Protein AF-A0A8X6H908-F1 (afdb_monomer_lite)

Sequence (196 aa):
MSETHSEQRKLGKVVESFANKKARREVSKKYGKFTEDCIPDGVFPIGDDVFVFASIYYDSVSVHIRRFKKYGKTYYPTPEGITLDPQWIEYIMRKKKVPESLEELPSGLFPPERHIQITSENFTNFTFKRIKYGPNKEPTFKEISISREQWAEMIEKYGAIENAVIDNVFLCMDFLTAYKTFCEGPIENALPFSLD

Foldseek 3Di:
DPPVVVVVVVVVVVVVVVVVVVVVPVPCPPQNKDFQVQDDQQWADLDDFWIWGWDADPLFIKIKTFGWDDDPGMTHTDQAIDIHHLQVLCQQQVVLAQDDDPVSGRDDCPPPDPFWDWDDDGSQKIKIWGWDQDPVRDTDIHMHIDGNSSSNSSSVCSVSNNVNRVVSNVVSDPVVVVVCVVVVPPCVVVDPPDPD

Secondary structure (DSSP, 8-state):
--SHHHHHHHHHHHHHHHHHHHHTTGGGGTTT-EETTBPPTTEEESSSSEEEEEEEETTEEEEEEEEEEEETTEEEEEEEEEEE-THHHHHHHTT-S---STTTS--SS-SS-TTEEEE-SSSSEEEEEEEEE-TT-PEEEEEEEEEHHHHHHHHHTHHHHHHHHHHHHHHH--HHHHHHHHHSS-GGGSS-----

Structure (mmCIF, N/CA/C/O backbone):
data_AF-A0A8X6H908-F1
#
_entry.id   AF-A0A8X6H908-F1
#
loop_
_atom_site.group_PDB
_atom_site.id
_atom_site.type_symbol
_atom_site.label_atom_id
_atom_site.label_alt_id
_atom_site.label_comp_id
_atom_site.label_asym_id
_atom_site.label_entity_id
_atom_site.label_seq_id
_atom_site.pdbx_PDB_ins_code
_atom_site.Cartn_x
_atom_site.Cartn_y
_atom_site.Cartn_z
_atom_site.occupancy
_atom_site.B_iso_or_equiv
_atom_site.auth_seq_id
_atom_site.auth_comp_id
_atom_site.auth_asym_id
_atom_site.auth_atom_id
_atom_site.pdbx_PDB_model_num
ATOM 1 N N . MET A 1 1 ? 8.279 -18.928 -51.704 1.00 47.00 1 MET A N 1
ATOM 2 C CA . MET A 1 1 ? 8.429 -17.572 -51.122 1.00 47.00 1 MET A CA 1
ATOM 3 C C . MET A 1 1 ? 7.144 -17.126 -50.402 1.00 47.00 1 MET A C 1
ATOM 5 O O . MET A 1 1 ? 6.570 -16.117 -50.780 1.00 47.00 1 MET A O 1
ATOM 9 N N . SER A 1 2 ? 6.647 -17.868 -49.399 1.00 50.03 2 SER A N 1
ATOM 10 C CA . SER A 1 2 ? 5.338 -17.568 -48.763 1.00 50.03 2 SER A CA 1
ATOM 11 C C . SER A 1 2 ? 5.364 -17.478 -47.225 1.00 50.03 2 SER A C 1
ATOM 13 O O . SER A 1 2 ? 4.378 -17.079 -46.615 1.00 50.03 2 SER A O 1
ATOM 15 N N . GLU A 1 3 ? 6.491 -17.780 -46.577 1.00 41.34 3 GLU A N 1
ATOM 16 C CA . GLU A 1 3 ? 6.565 -17.825 -45.105 1.00 41.34 3 GLU A CA 1
ATOM 17 C C . GLU A 1 3 ? 6.805 -16.451 -44.455 1.00 41.34 3 GLU A C 1
ATOM 19 O O . GLU A 1 3 ? 6.301 -16.185 -43.366 1.00 41.34 3 GLU A O 1
ATOM 24 N N . THR A 1 4 ? 7.449 -15.516 -45.157 1.00 43.00 4 THR A N 1
ATOM 25 C CA . THR A 1 4 ? 7.800 -14.183 -44.630 1.00 43.00 4 THR A CA 1
ATOM 26 C C . THR A 1 4 ? 6.601 -13.250 -44.419 1.00 43.00 4 THR A C 1
ATOM 28 O O . THR A 1 4 ? 6.624 -12.402 -43.528 1.00 43.00 4 THR A O 1
ATOM 31 N N . HIS A 1 5 ? 5.509 -13.418 -45.171 1.00 38.78 5 HIS A N 1
ATOM 32 C CA . HIS A 1 5 ? 4.301 -12.594 -45.001 1.00 38.78 5 HIS A CA 1
ATOM 33 C C . HIS A 1 5 ? 3.416 -13.020 -43.815 1.00 38.78 5 HIS A C 1
ATOM 35 O O . HIS A 1 5 ? 2.608 -12.223 -43.330 1.00 38.78 5 HIS A O 1
ATOM 41 N N . SER A 1 6 ? 3.566 -14.255 -43.326 1.00 44.25 6 SER A N 1
ATOM 42 C CA . SER A 1 6 ? 2.804 -14.788 -42.187 1.00 44.25 6 SER A CA 1
ATOM 43 C C . SER A 1 6 ? 3.318 -14.239 -40.850 1.00 44.25 6 SER A C 1
ATOM 45 O O . SER A 1 6 ? 2.529 -13.837 -39.989 1.00 44.25 6 SER A O 1
ATOM 47 N N . GLU A 1 7 ? 4.640 -14.131 -40.696 1.00 44.31 7 GLU A N 1
ATOM 48 C CA . GLU A 1 7 ? 5.270 -13.635 -39.466 1.00 44.31 7 GLU A CA 1
ATOM 49 C C . GLU A 1 7 ? 5.059 -12.133 -39.254 1.00 44.31 7 GLU A C 1
ATOM 51 O O . GLU A 1 7 ? 4.722 -11.710 -38.146 1.00 44.31 7 GLU A O 1
ATOM 56 N N . GLN A 1 8 ? 5.122 -11.326 -40.318 1.00 44.47 8 GLN A N 1
ATOM 57 C CA . GLN A 1 8 ? 4.844 -9.886 -40.235 1.00 44.47 8 GLN A CA 1
ATOM 58 C C . GLN A 1 8 ? 3.403 -9.588 -39.786 1.00 44.47 8 GLN A C 1
ATOM 60 O O . GLN A 1 8 ? 3.172 -8.653 -39.019 1.00 44.47 8 GLN A O 1
ATOM 65 N N . ARG A 1 9 ? 2.426 -10.415 -40.189 1.00 44.38 9 ARG A N 1
ATOM 66 C CA . ARG A 1 9 ? 1.029 -10.297 -39.727 1.00 44.38 9 ARG A CA 1
ATOM 67 C C . ARG A 1 9 ? 0.846 -10.712 -38.265 1.00 44.38 9 ARG A C 1
ATOM 69 O O . ARG A 1 9 ? -0.009 -10.142 -37.588 1.00 44.38 9 ARG A O 1
ATOM 76 N N . LYS A 1 10 ? 1.633 -11.672 -37.761 1.00 45.25 10 LYS A N 1
ATOM 77 C CA . LYS A 1 10 ? 1.636 -12.037 -36.333 1.00 45.25 10 LYS A CA 1
ATOM 78 C C . LYS A 1 10 ? 2.248 -10.928 -35.477 1.00 45.25 10 LYS A C 1
ATOM 80 O O . LYS A 1 10 ? 1.635 -10.555 -34.482 1.00 45.25 10 LYS A O 1
ATOM 85 N N . LEU A 1 11 ? 3.375 -10.345 -35.892 1.00 41.00 11 LEU A N 1
ATOM 86 C CA . LEU A 1 11 ? 3.982 -9.200 -35.202 1.00 41.00 11 LEU A CA 1
ATOM 87 C C . LEU A 1 11 ? 3.069 -7.966 -35.205 1.00 41.00 11 LEU A C 1
ATOM 89 O O . LEU A 1 11 ? 2.890 -7.353 -34.157 1.00 41.00 11 LEU A O 1
ATOM 93 N N . GLY A 1 12 ? 2.416 -7.652 -36.329 1.00 37.47 12 GLY A N 1
ATOM 94 C CA . GLY A 1 12 ? 1.455 -6.544 -36.409 1.00 37.47 12 GLY A CA 1
ATOM 95 C C . GLY A 1 12 ? 0.290 -6.681 -35.421 1.00 37.47 12 GLY A C 1
ATOM 96 O O . GLY A 1 12 ? -0.035 -5.726 -34.722 1.00 37.47 12 GLY A O 1
ATOM 97 N N . LYS A 1 13 ? -0.265 -7.893 -35.266 1.00 39.38 13 LYS A N 1
ATOM 98 C CA . LYS A 1 13 ? -1.328 -8.174 -34.282 1.00 39.38 13 LYS A CA 1
ATOM 99 C C . LYS A 1 13 ? -0.855 -8.091 -32.831 1.00 39.38 13 LYS A C 1
ATOM 101 O O . LYS A 1 13 ? -1.628 -7.692 -31.962 1.00 39.38 13 LYS A O 1
ATOM 106 N N . VAL A 1 14 ? 0.395 -8.459 -32.553 1.00 45.06 14 VAL A N 1
ATOM 107 C CA . VAL A 1 14 ? 0.985 -8.333 -31.213 1.00 45.06 14 VAL A CA 1
ATOM 108 C C . VAL A 1 14 ? 1.175 -6.853 -30.868 1.00 45.06 14 VAL A C 1
ATOM 110 O O . VAL A 1 14 ? 0.745 -6.422 -29.801 1.00 45.06 14 VAL A O 1
ATOM 113 N N . VAL A 1 15 ? 1.709 -6.051 -31.794 1.00 40.56 15 VAL A N 1
ATOM 114 C CA . VAL A 1 15 ? 1.898 -4.601 -31.614 1.00 40.56 15 VAL A CA 1
ATOM 115 C C . VAL A 1 15 ? 0.557 -3.860 -31.500 1.00 40.56 15 VAL A C 1
ATOM 117 O O . VAL A 1 15 ? 0.420 -3.005 -30.628 1.00 40.56 15 VAL A O 1
ATOM 120 N N . GLU A 1 16 ? -0.468 -4.228 -32.277 1.00 37.16 16 GLU A N 1
ATOM 121 C CA . GLU A 1 16 ? -1.833 -3.692 -32.120 1.00 37.16 16 GLU A CA 1
ATOM 122 C C . GLU A 1 16 ? -2.488 -4.112 -30.798 1.00 37.16 16 GLU A C 1
ATOM 124 O O . GLU A 1 16 ? -3.198 -3.315 -30.189 1.00 37.16 16 GLU A O 1
ATOM 129 N N . SER A 1 17 ? -2.221 -5.323 -30.301 1.00 42.62 17 SER A N 1
ATOM 130 C CA . SER A 1 17 ? -2.643 -5.770 -28.964 1.00 42.62 17 SER A CA 1
ATOM 131 C C . SER A 1 17 ? -1.985 -4.935 -27.854 1.00 42.62 17 SER A C 1
ATOM 133 O O . SER A 1 17 ? -2.661 -4.508 -26.913 1.00 42.62 17 SER A O 1
ATOM 135 N N . PHE A 1 18 ? -0.691 -4.618 -27.983 1.00 39.72 18 PHE A N 1
ATOM 136 C CA . PHE A 1 18 ? 0.013 -3.721 -27.059 1.00 39.72 18 PHE A CA 1
ATOM 137 C C . PHE A 1 18 ? -0.483 -2.270 -27.160 1.00 39.72 18 PHE A C 1
ATOM 139 O O . PHE A 1 18 ? -0.652 -1.607 -26.134 1.00 39.72 18 PHE A O 1
ATOM 146 N N . ALA A 1 19 ? -0.797 -1.787 -28.364 1.00 36.94 19 ALA A N 1
ATOM 147 C CA . ALA A 1 19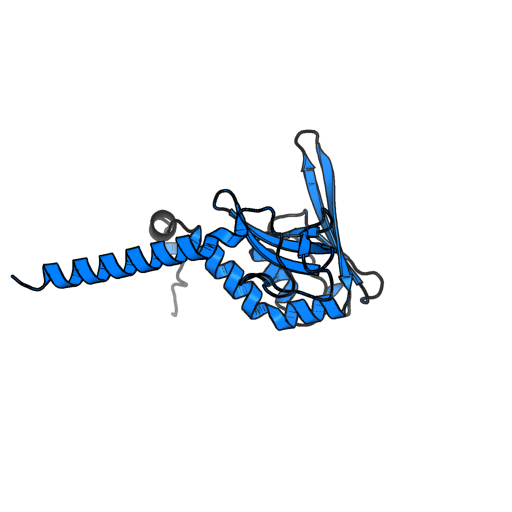 ? -1.374 -0.463 -28.585 1.00 36.94 19 ALA A CA 1
ATOM 148 C C . ALA A 1 19 ? -2.813 -0.352 -28.042 1.00 36.94 19 ALA A C 1
ATOM 150 O O . ALA A 1 19 ? -3.148 0.641 -27.396 1.00 36.94 19 ALA A O 1
ATOM 151 N N . ASN A 1 20 ? -3.641 -1.392 -28.188 1.00 34.31 20 ASN A N 1
ATOM 152 C CA . ASN A 1 20 ? -4.994 -1.432 -27.621 1.00 34.31 20 ASN A CA 1
ATOM 153 C C . ASN A 1 20 ? -4.999 -1.594 -26.091 1.00 34.31 20 ASN A C 1
ATOM 155 O O . ASN A 1 20 ? -5.863 -1.023 -25.421 1.00 34.31 20 ASN A O 1
ATOM 159 N N . LYS A 1 21 ? -3.998 -2.267 -25.500 1.00 40.66 21 LYS A N 1
ATOM 160 C CA . LYS A 1 21 ? -3.750 -2.204 -24.045 1.00 40.66 21 LYS A CA 1
ATOM 161 C C . LYS A 1 21 ? -3.355 -0.796 -23.585 1.00 40.66 21 LYS A C 1
ATOM 163 O O . LYS A 1 21 ? -3.697 -0.407 -22.472 1.00 40.66 21 LYS A O 1
ATOM 168 N N . LYS A 1 22 ? -2.686 -0.011 -24.436 1.00 38.88 22 LYS A N 1
ATOM 169 C CA . LYS A 1 22 ? -2.354 1.401 -24.177 1.00 38.88 22 LYS A CA 1
ATOM 170 C C . LYS A 1 22 ? -3.603 2.298 -24.197 1.00 38.88 22 LYS A C 1
ATOM 172 O O . LYS A 1 22 ? -3.701 3.200 -23.372 1.00 38.88 22 LYS A O 1
ATOM 177 N N . ALA A 1 23 ? -4.576 2.007 -25.067 1.00 34.91 23 ALA A N 1
ATOM 178 C CA . ALA A 1 23 ? -5.814 2.782 -25.220 1.00 34.91 23 ALA A CA 1
ATOM 179 C C . ALA A 1 23 ? -6.876 2.504 -24.135 1.00 34.91 23 ALA A C 1
ATOM 181 O O . ALA A 1 23 ? -7.579 3.419 -23.715 1.00 34.91 23 ALA A O 1
ATOM 182 N N . ARG A 1 24 ? -6.957 1.280 -23.586 1.00 36.75 24 ARG A N 1
ATOM 183 C CA . ARG A 1 24 ? -7.825 0.989 -22.420 1.00 36.75 24 ARG A CA 1
ATOM 184 C C . ARG A 1 24 ? -7.300 1.545 -21.086 1.00 36.75 24 ARG A C 1
ATOM 186 O O . ARG A 1 24 ? -8.000 1.480 -20.082 1.00 36.75 24 ARG A O 1
ATOM 193 N N . ARG A 1 25 ? -6.097 2.131 -21.069 1.00 43.75 25 ARG A N 1
ATOM 194 C CA . ARG A 1 25 ? -5.424 2.672 -19.873 1.00 43.75 25 ARG A CA 1
ATOM 195 C C . ARG A 1 25 ? -5.566 4.185 -19.684 1.00 43.75 25 ARG A C 1
ATOM 197 O O . ARG A 1 25 ? -4.902 4.755 -18.825 1.00 43.75 25 ARG A O 1
ATOM 204 N N . GLU A 1 26 ? -6.442 4.853 -20.433 1.00 36.72 26 GLU A N 1
ATOM 205 C CA . GLU A 1 26 ? -6.630 6.308 -20.304 1.00 36.72 26 GLU A CA 1
ATOM 206 C C . GLU A 1 26 ? -7.493 6.762 -19.116 1.00 36.72 26 GLU A C 1
ATOM 208 O O . GLU A 1 26 ? -7.647 7.963 -18.901 1.00 36.72 26 GLU A O 1
ATOM 213 N N . VAL A 1 27 ? -7.986 5.851 -18.271 1.00 35.78 27 VAL A N 1
ATOM 214 C CA . VAL A 1 27 ? -8.769 6.241 -17.081 1.00 35.78 27 VAL A CA 1
ATOM 215 C C . VAL A 1 27 ? -7.878 6.691 -15.905 1.00 35.78 27 VAL A C 1
ATOM 217 O O . VAL A 1 27 ? -8.351 7.369 -14.997 1.00 35.78 27 VAL A O 1
ATOM 220 N N . SER A 1 28 ? -6.562 6.438 -15.930 1.00 38.47 28 SER A N 1
ATOM 221 C CA . SER A 1 28 ? -5.652 6.807 -14.827 1.00 38.47 28 SER A CA 1
ATOM 222 C C . SER A 1 28 ? -5.054 8.221 -14.912 1.00 38.47 28 SER A C 1
ATOM 224 O O . SER A 1 28 ? -4.418 8.678 -13.963 1.00 38.47 28 SER A O 1
ATOM 226 N N . LYS A 1 29 ? -5.281 8.975 -16.000 1.00 40.78 29 LYS A N 1
ATOM 227 C CA . LYS A 1 29 ? -4.624 10.284 -16.215 1.00 40.78 29 LYS A CA 1
ATOM 228 C C . LYS A 1 29 ? -5.191 11.451 -15.390 1.00 40.78 29 LYS A C 1
ATOM 230 O O . LYS A 1 29 ? -4.653 12.552 -15.464 1.00 40.78 29 LYS A O 1
ATOM 235 N N . LYS A 1 30 ? -6.243 11.264 -14.580 1.00 41.75 30 LYS A N 1
ATOM 236 C CA . LYS A 1 30 ? -6.850 12.352 -13.784 1.00 41.75 30 LYS A CA 1
ATOM 237 C C . LYS A 1 30 ? -6.737 12.083 -12.278 1.00 41.75 30 LYS A C 1
ATOM 239 O O . LYS A 1 30 ? -7.715 11.748 -11.624 1.00 41.75 30 LYS A O 1
ATOM 244 N N . TYR A 1 31 ? -5.541 12.281 -11.723 1.00 52.53 31 TYR A N 1
ATOM 245 C CA . TYR A 1 31 ? -5.299 12.413 -10.274 1.00 52.53 31 TYR A CA 1
ATOM 246 C C . TYR A 1 31 ? -5.724 11.222 -9.398 1.00 52.53 31 TYR A C 1
ATOM 248 O O . TYR A 1 31 ? -6.076 11.429 -8.243 1.00 52.53 31 TYR A O 1
ATOM 256 N N . GLY A 1 32 ? -5.728 9.992 -9.923 1.00 69.25 32 GLY A N 1
ATOM 257 C CA . GLY A 1 32 ? -6.013 8.790 -9.129 1.00 69.25 32 GLY A CA 1
ATOM 258 C C . GLY A 1 32 ? -7.436 8.685 -8.569 1.00 69.25 32 GLY A C 1
ATOM 259 O O . GLY A 1 32 ? -7.659 7.857 -7.702 1.00 69.25 32 GLY A O 1
ATOM 260 N N . LYS A 1 33 ? -8.395 9.500 -9.026 1.00 85.25 33 LYS A N 1
ATOM 261 C CA . LYS A 1 33 ? -9.799 9.426 -8.587 1.00 85.25 33 LYS A CA 1
ATOM 262 C C . LYS A 1 33 ? -10.576 8.357 -9.358 1.00 85.25 33 LYS A C 1
ATOM 264 O O . LYS A 1 33 ? -10.331 8.160 -10.547 1.00 85.25 33 LYS A O 1
ATOM 269 N N . PHE A 1 34 ? -11.558 7.743 -8.716 1.00 87.56 34 PHE A N 1
ATOM 270 C CA . PHE A 1 34 ? -12.430 6.736 -9.328 1.00 87.56 34 PHE A CA 1
ATOM 271 C C . PHE A 1 34 ? -13.801 6.713 -8.655 1.00 87.56 34 PHE A C 1
ATOM 273 O O . PHE A 1 34 ? -14.009 7.381 -7.645 1.00 87.56 34 PHE A O 1
ATOM 280 N N . THR A 1 35 ? -14.758 5.989 -9.226 1.00 87.31 35 THR A N 1
ATOM 281 C CA . THR A 1 35 ? -16.104 5.851 -8.656 1.00 87.31 35 THR A CA 1
ATOM 282 C C . THR A 1 35 ? -16.274 4.496 -7.987 1.00 87.31 35 THR A C 1
ATOM 284 O O . THR A 1 35 ? -15.668 3.525 -8.421 1.00 87.31 35 THR A O 1
ATOM 287 N N . GLU A 1 36 ? -17.134 4.412 -6.978 1.00 86.62 36 GLU A N 1
ATOM 288 C CA . GLU A 1 36 ? -17.485 3.165 -6.282 1.00 86.62 36 GLU A CA 1
ATOM 289 C C . GLU A 1 36 ? -17.937 2.057 -7.243 1.00 86.62 36 GLU A C 1
ATOM 291 O O . GLU A 1 36 ? -17.487 0.924 -7.133 1.00 86.62 36 GLU A O 1
ATOM 296 N N . ASP A 1 37 ? -18.739 2.415 -8.249 1.00 87.94 37 ASP A N 1
ATOM 297 C CA . ASP A 1 37 ? -19.246 1.475 -9.257 1.00 87.94 37 ASP A CA 1
ATOM 298 C C . ASP A 1 37 ? -18.179 1.071 -10.305 1.00 87.94 37 ASP A C 1
ATOM 300 O O . ASP A 1 37 ? -18.441 0.246 -11.176 1.00 87.94 37 ASP A O 1
ATOM 304 N N . CYS A 1 38 ? -16.990 1.687 -10.279 1.00 86.62 38 CYS A N 1
ATOM 305 C CA . CYS A 1 38 ? -15.925 1.474 -11.263 1.00 86.62 38 CYS A CA 1
ATOM 306 C C . CYS A 1 38 ? -14.548 1.711 -10.622 1.00 86.62 38 CYS A C 1
ATOM 308 O O . CYS A 1 38 ? -13.873 2.712 -10.894 1.00 86.62 38 CYS A O 1
ATOM 310 N N . ILE A 1 39 ? -14.156 0.802 -9.727 1.00 86.69 39 ILE A N 1
ATOM 311 C CA . ILE A 1 39 ? -12.801 0.765 -9.167 1.00 86.69 39 ILE A CA 1
ATOM 312 C C . ILE A 1 39 ? -11.850 0.256 -10.267 1.00 86.69 39 ILE A C 1
ATOM 314 O O . ILE A 1 39 ? -12.123 -0.795 -10.847 1.00 86.69 39 ILE A O 1
ATOM 318 N N . PRO A 1 40 ? -10.761 0.977 -10.597 1.00 86.81 40 PRO A N 1
ATOM 319 C CA . PRO A 1 40 ? -9.847 0.567 -11.655 1.00 86.81 40 PRO A CA 1
ATOM 320 C C . PRO A 1 40 ? -9.131 -0.744 -11.334 1.00 86.81 40 PRO A C 1
ATOM 322 O O . PRO A 1 40 ? -8.753 -0.989 -10.187 1.00 86.81 40 PRO A O 1
ATOM 325 N N . ASP A 1 41 ? -8.839 -1.525 -12.374 1.00 83.12 41 ASP A N 1
ATOM 326 C CA . ASP A 1 41 ? -7.956 -2.684 -12.259 1.00 83.12 41 ASP A CA 1
ATOM 327 C C . ASP A 1 41 ? -6.603 -2.262 -11.660 1.00 83.12 41 ASP A C 1
ATOM 329 O O . ASP A 1 41 ? -5.978 -1.295 -12.108 1.00 83.12 41 ASP A O 1
ATOM 333 N N . GLY A 1 42 ? -6.146 -2.989 -10.637 1.00 86.38 42 GLY A N 1
ATOM 334 C CA . GLY A 1 42 ? -4.911 -2.670 -9.914 1.00 86.38 42 GLY A CA 1
ATOM 335 C C . GLY A 1 42 ? -5.074 -1.675 -8.758 1.00 86.38 42 GLY A C 1
ATOM 336 O O . GLY A 1 42 ? -4.066 -1.269 -8.174 1.00 86.38 42 GLY A O 1
ATOM 337 N N . VAL A 1 43 ? -6.310 -1.291 -8.416 1.00 92.31 43 VAL A N 1
ATOM 338 C CA . VAL A 1 43 ? -6.651 -0.560 -7.189 1.00 92.31 43 VAL A CA 1
ATOM 339 C C . VAL A 1 43 ? -7.377 -1.491 -6.221 1.00 92.31 43 VAL A C 1
ATOM 341 O O . VAL A 1 43 ? -8.431 -2.039 -6.531 1.00 92.31 43 VAL A O 1
ATOM 344 N N . PHE A 1 44 ? -6.811 -1.659 -5.030 1.00 95.25 44 PHE A N 1
ATOM 345 C CA . PHE A 1 44 ? -7.224 -2.659 -4.053 1.00 95.25 44 PHE A CA 1
ATOM 346 C C . PHE A 1 44 ? -7.700 -1.970 -2.764 1.00 95.25 44 PHE A C 1
ATOM 348 O O . PHE A 1 44 ? -6.860 -1.462 -2.018 1.00 95.25 44 PHE A O 1
ATOM 355 N N . PRO A 1 45 ? -9.014 -1.910 -2.481 1.00 95.44 45 PRO A N 1
ATOM 356 C CA . PRO A 1 45 ? -9.506 -1.404 -1.198 1.00 95.44 45 PRO A CA 1
ATOM 357 C C . PRO A 1 45 ? -9.032 -2.307 -0.055 1.00 95.44 45 PRO A C 1
ATOM 359 O O . PRO A 1 45 ? -8.997 -3.527 -0.215 1.00 95.44 45 PRO A O 1
ATOM 362 N N . ILE A 1 46 ? -8.657 -1.720 1.076 1.00 96.00 46 ILE A N 1
ATOM 363 C CA . ILE A 1 46 ? -8.262 -2.414 2.311 1.00 96.00 46 ILE A CA 1
ATOM 364 C C . ILE A 1 46 ? -9.018 -1.786 3.491 1.00 96.00 46 ILE A C 1
ATOM 366 O O . ILE A 1 46 ? -8.453 -1.074 4.318 1.00 96.00 46 ILE A O 1
ATOM 370 N N . GLY A 1 47 ? -10.336 -1.962 3.500 1.00 93.44 47 GLY A N 1
ATOM 371 C CA . GLY A 1 47 ? -11.301 -1.188 4.286 1.00 93.44 47 GLY A CA 1
ATOM 372 C C . GLY A 1 47 ? -12.016 -0.092 3.479 1.00 93.44 47 GLY A C 1
ATOM 373 O O . GLY A 1 47 ? -11.920 -0.032 2.253 1.00 93.44 47 GLY A O 1
ATOM 374 N N . ASP A 1 48 ? -12.741 0.784 4.180 1.00 91.88 48 ASP A N 1
ATOM 375 C CA . ASP A 1 48 ? -13.707 1.711 3.559 1.00 91.88 48 ASP A CA 1
ATOM 376 C C . ASP A 1 48 ? -13.067 2.867 2.777 1.00 91.88 48 ASP A C 1
ATOM 378 O O . ASP A 1 48 ? -13.625 3.364 1.790 1.00 91.88 48 ASP A O 1
ATOM 382 N N . ASP A 1 49 ? -11.913 3.337 3.249 1.00 94.56 49 ASP A N 1
ATOM 383 C CA . ASP A 1 49 ? -11.294 4.577 2.793 1.00 94.56 49 ASP A CA 1
ATOM 384 C C . ASP A 1 49 ? -9.796 4.448 2.494 1.00 94.56 49 ASP A C 1
ATOM 386 O O . ASP A 1 49 ? -9.185 5.421 2.057 1.00 94.56 49 ASP A O 1
ATOM 390 N N . VAL A 1 50 ? -9.186 3.274 2.671 1.00 97.00 50 VAL A N 1
ATOM 391 C CA . VAL A 1 50 ? -7.765 3.048 2.372 1.00 97.00 50 VAL A CA 1
ATOM 392 C C . VAL A 1 50 ? -7.625 2.115 1.180 1.00 97.00 50 VAL A C 1
ATOM 394 O O . VAL A 1 50 ? -8.278 1.081 1.093 1.00 97.00 50 VAL A O 1
ATOM 397 N N . PHE A 1 51 ? -6.747 2.487 0.253 1.00 96.31 51 PHE A N 1
ATOM 398 C CA . PHE A 1 51 ? -6.511 1.748 -0.979 1.00 96.31 51 PHE A CA 1
ATOM 399 C C . PHE A 1 51 ? -5.020 1.497 -1.181 1.00 96.31 51 PHE A C 1
ATOM 401 O O . PHE A 1 51 ? -4.187 2.378 -0.934 1.00 96.31 51 PHE A O 1
ATOM 408 N N . VAL A 1 52 ? -4.704 0.306 -1.691 1.00 95.81 52 VAL A N 1
ATOM 409 C CA . VAL A 1 52 ? -3.380 -0.081 -2.177 1.00 95.81 52 VAL A CA 1
ATOM 410 C C . VAL A 1 52 ? -3.394 -0.106 -3.697 1.00 95.81 52 VAL A C 1
ATOM 412 O O . VAL A 1 52 ? -4.299 -0.677 -4.293 1.00 95.81 52 VAL A O 1
ATOM 415 N N . PHE A 1 53 ? -2.414 0.510 -4.350 1.00 93.69 53 PHE A N 1
ATOM 416 C CA . PHE A 1 53 ? -2.298 0.450 -5.810 1.00 93.69 53 PHE A CA 1
ATOM 417 C C . PHE A 1 53 ? -0.876 0.740 -6.277 1.00 93.69 53 PHE A C 1
ATOM 419 O O . PHE A 1 53 ? -0.132 1.474 -5.626 1.00 93.69 53 PHE A O 1
ATOM 426 N N . ALA A 1 54 ? -0.504 0.193 -7.432 1.00 91.38 54 ALA A N 1
ATOM 427 C CA . ALA A 1 54 ? 0.778 0.460 -8.071 1.00 91.38 54 ALA A CA 1
ATOM 428 C C . ALA A 1 54 ? 0.615 1.464 -9.223 1.00 91.38 54 ALA A C 1
ATOM 430 O O . ALA A 1 54 ? -0.365 1.428 -9.965 1.00 91.38 54 ALA A O 1
ATOM 431 N N . SER A 1 55 ? 1.584 2.361 -9.388 1.00 88.69 55 SER A N 1
ATOM 432 C CA . SER A 1 55 ? 1.608 3.347 -10.4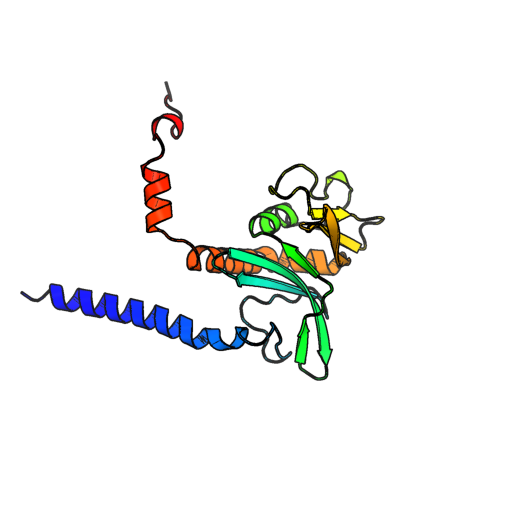71 1.00 88.69 55 SER A CA 1
ATOM 433 C C . SER A 1 55 ? 2.991 3.461 -11.093 1.00 88.69 55 SER A C 1
ATOM 435 O O . SER A 1 55 ? 3.989 3.234 -10.411 1.00 88.69 55 SER A O 1
ATOM 437 N N . ILE A 1 56 ? 3.042 3.934 -12.334 1.00 87.00 56 ILE A N 1
ATOM 438 C CA . ILE A 1 56 ? 4.279 4.268 -13.043 1.00 87.00 56 ILE A CA 1
ATOM 439 C C . ILE A 1 56 ? 4.416 5.793 -13.120 1.00 87.00 56 ILE A C 1
ATOM 441 O O . ILE A 1 56 ? 3.480 6.476 -13.542 1.00 87.00 56 ILE A O 1
ATOM 445 N N . TYR A 1 57 ? 5.577 6.326 -12.739 1.00 80.69 57 TYR A N 1
ATOM 446 C CA . TYR A 1 57 ? 5.931 7.740 -12.882 1.00 80.69 57 TYR A CA 1
ATOM 447 C C . TYR A 1 57 ? 7.402 7.878 -13.288 1.00 80.69 57 TYR A C 1
ATOM 449 O O . TYR A 1 57 ? 8.261 7.350 -12.591 1.00 80.69 57 TYR A O 1
ATOM 457 N N . TYR A 1 58 ? 7.686 8.571 -14.400 1.00 78.69 58 TYR A N 1
ATOM 458 C CA . TYR A 1 58 ? 9.029 8.655 -15.012 1.00 78.69 58 TYR A CA 1
ATOM 459 C C . TYR A 1 58 ? 9.766 7.303 -15.011 1.00 78.69 58 TYR A C 1
ATOM 461 O O . TYR A 1 58 ? 10.827 7.163 -14.407 1.00 78.69 58 TYR A O 1
ATOM 469 N N . ASP A 1 59 ? 9.128 6.290 -15.606 1.00 77.75 59 ASP A N 1
ATOM 470 C CA . ASP A 1 59 ? 9.633 4.911 -15.727 1.00 77.75 59 ASP A CA 1
ATOM 471 C C . ASP A 1 59 ? 9.965 4.207 -14.398 1.00 77.75 59 ASP A C 1
ATOM 473 O O . ASP A 1 59 ? 10.500 3.103 -14.371 1.00 77.75 59 ASP A O 1
ATOM 477 N N . SER A 1 60 ? 9.574 4.803 -13.273 1.00 81.25 60 SER A N 1
ATOM 478 C CA . SER A 1 60 ? 9.715 4.225 -11.943 1.00 81.25 60 SER A CA 1
ATOM 479 C C . SER A 1 60 ? 8.368 3.717 -11.449 1.00 81.25 60 SER A C 1
ATOM 481 O O . SER A 1 60 ? 7.355 4.420 -11.505 1.00 81.25 60 SER A O 1
ATOM 483 N N . VAL A 1 61 ? 8.352 2.483 -10.948 1.00 87.69 61 VAL A N 1
ATOM 484 C CA . VAL A 1 61 ? 7.169 1.902 -10.311 1.00 87.69 61 VAL A CA 1
ATOM 485 C C . VAL A 1 61 ? 7.144 2.310 -8.847 1.00 87.69 61 VAL A C 1
ATOM 487 O O . VAL A 1 61 ? 8.161 2.289 -8.159 1.00 87.69 61 VAL A O 1
ATOM 490 N N . SER A 1 62 ? 5.969 2.668 -8.350 1.00 89.81 62 SER A N 1
ATOM 491 C CA . SER A 1 62 ? 5.746 2.941 -6.935 1.00 89.81 62 SER A CA 1
ATOM 492 C C . SER A 1 62 ? 4.443 2.316 -6.478 1.00 89.81 62 SER A C 1
ATOM 494 O O . SER A 1 62 ? 3.480 2.252 -7.243 1.00 89.81 62 SER A O 1
ATOM 496 N N . VAL A 1 63 ? 4.401 1.898 -5.218 1.00 92.19 63 VAL A N 1
ATOM 497 C CA . VAL A 1 63 ? 3.213 1.330 -4.584 1.00 92.19 63 VAL A CA 1
ATOM 498 C C . VAL A 1 63 ? 2.697 2.288 -3.530 1.00 92.19 63 VAL A C 1
ATOM 500 O O . VAL A 1 63 ? 3.450 2.792 -2.702 1.00 92.19 63 VAL A O 1
ATOM 503 N N . HIS A 1 64 ? 1.410 2.584 -3.569 1.00 94.06 64 HIS A N 1
ATOM 504 C CA . HIS A 1 64 ? 0.772 3.542 -2.679 1.00 94.06 64 HIS A CA 1
ATOM 505 C C . HIS A 1 64 ? -0.117 2.800 -1.705 1.00 94.06 64 HIS A C 1
ATOM 507 O O . HIS A 1 64 ? -0.915 1.980 -2.136 1.00 94.06 64 HIS A O 1
ATOM 513 N N . ILE A 1 65 ? -0.015 3.143 -0.424 1.00 95.62 65 ILE A N 1
ATOM 514 C CA . ILE A 1 65 ? -1.035 2.854 0.586 1.00 95.62 65 ILE A CA 1
ATOM 515 C C . ILE A 1 65 ? -1.581 4.219 0.987 1.00 95.62 65 ILE A C 1
ATOM 517 O O . ILE A 1 65 ? -0.861 5.030 1.578 1.00 95.62 65 ILE A O 1
ATOM 521 N N . ARG A 1 66 ? -2.802 4.542 0.565 1.00 95.56 66 ARG A N 1
ATOM 522 C CA . ARG A 1 66 ? -3.305 5.919 0.610 1.00 95.56 66 ARG A CA 1
ATOM 523 C C . ARG A 1 66 ? -4.760 5.966 1.030 1.00 95.56 66 ARG A C 1
ATOM 525 O O . ARG A 1 66 ? -5.558 5.140 0.596 1.00 95.56 66 ARG A O 1
ATOM 532 N N . ARG A 1 67 ? -5.092 6.974 1.835 1.00 96.19 67 ARG A N 1
ATOM 533 C CA . ARG A 1 67 ? -6.468 7.267 2.208 1.00 96.19 67 ARG A CA 1
ATOM 534 C C . ARG A 1 67 ? -7.163 8.048 1.099 1.00 96.19 67 ARG A C 1
ATOM 536 O O . ARG A 1 67 ? -6.565 8.884 0.419 1.00 96.19 67 ARG A O 1
ATOM 543 N N . PHE A 1 68 ? -8.439 7.771 0.910 1.00 95.44 68 PHE A N 1
ATOM 544 C CA . PHE A 1 68 ? -9.306 8.408 -0.056 1.00 95.44 68 PHE A CA 1
ATOM 545 C C . PHE A 1 68 ? -10.516 8.970 0.661 1.00 95.44 68 PHE A C 1
ATOM 547 O O . PHE A 1 68 ? -11.080 8.352 1.554 1.00 95.44 68 PHE A O 1
ATOM 554 N N . LYS A 1 69 ? -10.955 10.146 0.231 1.00 95.19 69 LYS A N 1
ATOM 555 C CA . LYS A 1 69 ? -12.207 10.720 0.695 1.00 95.19 69 LYS A CA 1
ATOM 556 C C . LYS A 1 69 ? -13.287 10.489 -0.346 1.00 95.19 69 LYS A C 1
ATOM 558 O O . LYS A 1 69 ? -13.118 10.844 -1.515 1.00 95.19 69 LYS A O 1
ATOM 563 N N . LYS A 1 70 ? -14.398 9.904 0.092 1.00 94.38 70 LYS A N 1
ATOM 564 C CA . LYS A 1 70 ? -15.580 9.683 -0.735 1.00 94.38 70 LYS A CA 1
ATOM 565 C C . LYS A 1 70 ? -16.469 10.929 -0.716 1.00 94.38 70 LYS A C 1
ATOM 567 O O . LYS A 1 70 ? -16.847 11.414 0.348 1.00 94.38 70 LYS A O 1
ATOM 572 N N . TYR A 1 71 ? -16.811 11.440 -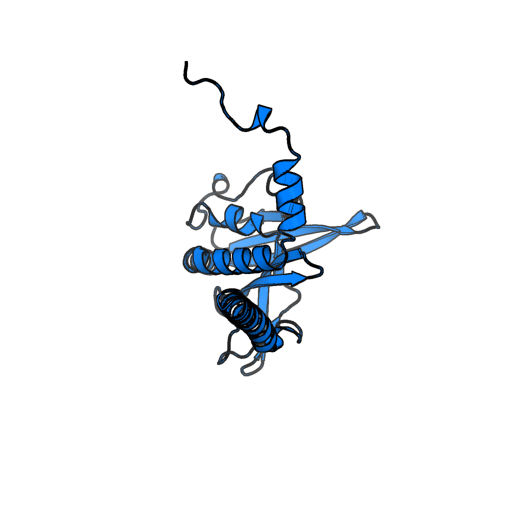1.894 1.00 93.19 71 TYR A N 1
ATOM 573 C CA . TYR A 1 71 ? -17.807 12.494 -2.087 1.00 93.19 71 TYR A CA 1
ATOM 574 C C . TYR A 1 71 ? -18.863 11.991 -3.075 1.00 93.19 71 TYR A C 1
ATOM 576 O O . TYR A 1 71 ? -18.593 11.807 -4.266 1.00 93.19 71 TYR A O 1
ATOM 584 N N . GLY A 1 72 ? -20.067 11.716 -2.567 1.00 93.12 72 GLY A N 1
ATOM 585 C CA . GLY A 1 72 ? -21.082 10.978 -3.318 1.00 93.12 72 GLY A CA 1
ATOM 586 C C . GLY A 1 72 ? -20.573 9.578 -3.660 1.00 93.12 72 GLY A C 1
ATOM 587 O O . GLY A 1 72 ? -20.189 8.827 -2.772 1.00 93.12 72 GLY A O 1
ATOM 588 N N . LYS A 1 73 ? -20.521 9.247 -4.952 1.00 91.75 73 LYS A N 1
ATOM 589 C CA . LYS A 1 73 ? -19.980 7.971 -5.450 1.00 91.75 73 LYS A CA 1
ATOM 590 C C . LYS A 1 73 ? -18.503 8.022 -5.845 1.00 91.75 73 LYS A C 1
ATOM 592 O O . LYS A 1 73 ? -17.983 7.034 -6.346 1.00 91.75 73 LYS A O 1
ATOM 597 N N . THR A 1 74 ? -17.831 9.161 -5.686 1.00 91.56 74 THR A N 1
ATOM 598 C CA . THR A 1 74 ? -16.465 9.355 -6.196 1.00 91.56 74 THR A CA 1
ATOM 599 C C . THR A 1 74 ? -15.452 9.359 -5.058 1.00 91.56 74 THR A C 1
ATOM 601 O O . THR A 1 74 ? -15.609 10.102 -4.091 1.00 91.56 74 THR A O 1
ATOM 604 N N . TYR A 1 75 ? -14.390 8.575 -5.202 1.00 93.38 75 TYR A N 1
ATOM 605 C CA . TYR A 1 75 ? -13.222 8.541 -4.333 1.00 93.38 75 TYR A CA 1
ATOM 606 C C . TYR A 1 75 ? -12.141 9.494 -4.842 1.00 93.38 75 TYR A C 1
ATOM 608 O O . TYR A 1 75 ? -11.769 9.469 -6.016 1.00 93.38 75 TYR A O 1
ATOM 616 N N . TYR A 1 76 ? -11.614 10.320 -3.940 1.00 92.44 76 TYR A N 1
ATOM 617 C CA . TYR A 1 76 ? -10.533 11.269 -4.203 1.00 92.44 76 TYR A CA 1
ATOM 618 C C . TYR A 1 76 ? -9.343 10.958 -3.296 1.00 92.44 76 TYR A C 1
ATOM 620 O O . TYR A 1 76 ? -9.541 10.883 -2.082 1.00 92.44 76 TYR A O 1
ATOM 628 N N . PRO A 1 77 ? -8.117 10.814 -3.825 1.00 91.69 77 PRO A N 1
ATOM 629 C CA . PRO A 1 77 ? -6.959 10.548 -2.982 1.00 91.69 77 PRO A CA 1
ATOM 630 C C . PRO A 1 77 ? -6.670 11.739 -2.071 1.00 91.69 77 PRO A C 1
ATOM 632 O O . PRO A 1 77 ? -6.712 12.893 -2.505 1.00 91.69 77 PRO A O 1
ATOM 635 N N . THR A 1 78 ? -6.336 11.465 -0.814 1.00 92.19 78 THR A N 1
ATOM 636 C CA . THR A 1 78 ? -5.905 12.487 0.142 1.00 92.19 78 THR A CA 1
ATOM 637 C C . THR A 1 78 ? -4.372 12.548 0.215 1.00 92.19 78 THR A C 1
ATOM 639 O O . THR A 1 78 ? -3.674 11.649 -0.272 1.00 92.19 78 THR A O 1
ATOM 642 N N . PRO A 1 79 ? -3.796 13.604 0.821 1.00 89.81 79 PRO A N 1
ATOM 643 C CA . PRO A 1 79 ? -2.363 13.662 1.107 1.00 89.81 79 PRO A CA 1
ATOM 644 C C . PRO A 1 79 ? -1.879 12.619 2.127 1.00 89.81 79 PRO A C 1
ATOM 646 O O . PRO A 1 79 ? -0.666 12.375 2.161 1.00 89.81 79 PRO A O 1
ATOM 649 N N . GLU A 1 80 ? -2.793 12.037 2.916 1.00 93.25 80 GLU A N 1
ATOM 650 C CA . GLU A 1 80 ? -2.541 11.000 3.927 1.00 93.25 80 GLU A CA 1
ATOM 651 C C . GLU A 1 80 ? -2.305 9.657 3.244 1.00 93.25 80 GLU A C 1
ATOM 653 O O . GLU A 1 80 ? -3.143 9.137 2.505 1.00 93.25 80 GLU A O 1
ATOM 658 N N . GLY A 1 81 ? -1.117 9.108 3.439 1.00 93.69 81 GLY A N 1
ATOM 659 C CA . GLY A 1 81 ? -0.668 7.965 2.673 1.00 93.69 81 GLY A CA 1
ATOM 660 C C . GLY A 1 81 ? 0.836 7.936 2.540 1.00 93.69 81 GLY A C 1
ATOM 661 O O . GLY A 1 81 ? 1.528 8.956 2.630 1.00 93.69 81 GLY A O 1
ATOM 662 N N . ILE A 1 82 ? 1.326 6.749 2.236 1.00 92.19 82 ILE A N 1
ATOM 663 C CA . ILE A 1 82 ? 2.730 6.474 2.011 1.00 92.19 82 ILE A CA 1
ATOM 664 C C . ILE A 1 82 ? 2.912 5.912 0.606 1.00 92.19 82 ILE A C 1
ATOM 666 O O . ILE A 1 82 ? 2.058 5.208 0.066 1.00 92.19 82 ILE A O 1
ATOM 670 N N . THR A 1 83 ? 4.034 6.273 0.001 1.00 90.56 83 THR A N 1
ATOM 671 C CA . THR A 1 83 ? 4.477 5.709 -1.269 1.00 90.56 83 THR A CA 1
ATOM 672 C C . THR A 1 83 ? 5.726 4.901 -0.982 1.00 90.56 83 THR A C 1
ATOM 674 O O . THR A 1 83 ? 6.654 5.413 -0.348 1.00 90.56 83 THR A O 1
ATOM 677 N N . LEU A 1 84 ? 5.725 3.666 -1.446 1.00 88.25 84 LEU A N 1
ATOM 678 C CA . LEU A 1 84 ? 6.717 2.637 -1.217 1.00 88.25 84 LEU A CA 1
ATOM 679 C C . LEU A 1 84 ? 7.326 2.217 -2.554 1.00 88.25 84 LEU A C 1
ATOM 681 O O . LEU A 1 84 ? 6.658 2.256 -3.590 1.00 88.25 84 LEU A O 1
ATOM 685 N N . ASP A 1 85 ? 8.574 1.776 -2.519 1.00 87.31 85 ASP A N 1
ATOM 686 C CA . ASP A 1 85 ? 9.158 1.076 -3.660 1.00 87.31 85 ASP A CA 1
ATOM 687 C C . ASP A 1 85 ? 8.585 -0.348 -3.762 1.00 87.31 85 ASP A C 1
ATOM 689 O O . ASP A 1 85 ? 8.205 -0.919 -2.736 1.00 87.31 85 ASP A O 1
ATOM 693 N N . PRO A 1 86 ? 8.568 -0.965 -4.958 1.00 88.50 86 PRO A N 1
ATOM 694 C CA . PRO A 1 86 ? 8.023 -2.309 -5.184 1.00 88.50 86 PRO A CA 1
ATOM 695 C C . PRO A 1 86 ? 8.467 -3.368 -4.164 1.00 88.50 86 PRO A C 1
ATOM 697 O O . PRO A 1 86 ? 7.645 -4.085 -3.608 1.00 88.50 86 PRO A O 1
ATOM 700 N N . GLN A 1 87 ? 9.758 -3.405 -3.849 1.00 86.12 87 GLN A N 1
ATOM 701 C CA . GLN A 1 87 ? 10.387 -4.311 -2.877 1.00 86.12 87 GLN A CA 1
ATOM 702 C C . GLN A 1 87 ? 9.802 -4.260 -1.453 1.00 86.12 87 GLN A C 1
ATOM 704 O O . GLN A 1 87 ? 9.890 -5.238 -0.712 1.00 86.12 87 GLN A O 1
ATOM 709 N N . TRP A 1 88 ? 9.184 -3.145 -1.048 1.00 86.56 88 TRP A N 1
ATOM 710 C CA . TRP A 1 88 ? 8.536 -3.051 0.263 1.00 86.56 88 TRP A CA 1
ATOM 711 C C . TRP A 1 88 ? 7.283 -3.921 0.356 1.00 86.56 88 TRP A C 1
ATOM 713 O O . TRP A 1 88 ? 6.939 -4.349 1.451 1.00 86.56 88 TRP A O 1
ATOM 723 N N . ILE A 1 89 ? 6.612 -4.205 -0.762 1.00 87.81 89 ILE A N 1
ATOM 724 C CA . ILE A 1 89 ? 5.405 -5.043 -0.785 1.00 87.81 89 ILE A CA 1
ATOM 725 C C . ILE A 1 89 ? 5.729 -6.466 -0.367 1.00 87.81 89 ILE A C 1
ATOM 727 O O . ILE A 1 89 ? 5.085 -6.982 0.545 1.00 87.81 89 ILE A O 1
ATOM 731 N N . GLU A 1 90 ? 6.770 -7.058 -0.952 1.00 84.31 90 GLU A N 1
ATOM 732 C CA . GLU A 1 90 ? 7.268 -8.352 -0.499 1.00 84.31 90 GLU A CA 1
ATOM 733 C C . GLU A 1 90 ? 7.700 -8.249 0.967 1.00 84.31 90 GLU A C 1
ATOM 735 O O . GLU A 1 90 ? 7.217 -8.998 1.806 1.00 84.31 90 GLU A O 1
ATOM 740 N N . TYR A 1 91 ? 8.526 -7.266 1.325 1.00 85.06 91 TYR A N 1
ATOM 741 C CA . TYR A 1 91 ? 9.062 -7.161 2.682 1.00 85.06 91 TYR A CA 1
ATOM 742 C C . TYR A 1 91 ? 7.992 -7.050 3.786 1.00 85.06 91 TYR A C 1
ATOM 744 O O . TYR A 1 91 ? 8.098 -7.713 4.818 1.00 85.06 91 TYR A O 1
ATOM 752 N N . ILE A 1 92 ? 6.945 -6.249 3.566 1.00 87.50 92 ILE A N 1
ATOM 753 C CA . ILE A 1 92 ? 5.855 -6.032 4.529 1.00 87.50 92 ILE A CA 1
ATOM 754 C C . ILE A 1 92 ? 4.954 -7.265 4.628 1.00 87.50 92 ILE A C 1
ATOM 756 O O . ILE A 1 92 ? 4.524 -7.627 5.723 1.00 87.50 92 ILE A O 1
ATOM 760 N N . MET A 1 93 ? 4.655 -7.913 3.500 1.00 85.38 93 MET A N 1
ATOM 761 C CA . MET A 1 93 ? 3.605 -8.935 3.423 1.00 85.38 93 MET A CA 1
ATOM 762 C C . MET A 1 93 ? 4.129 -10.373 3.295 1.00 85.38 93 MET A C 1
ATOM 764 O O . MET A 1 93 ? 3.334 -11.310 3.348 1.00 85.38 93 MET A O 1
ATOM 768 N N . ARG A 1 94 ? 5.451 -10.594 3.224 1.00 79.75 94 ARG A N 1
ATOM 769 C CA . ARG A 1 94 ? 6.086 -11.917 3.037 1.00 79.75 94 ARG A CA 1
ATOM 770 C C . ARG A 1 94 ? 5.655 -12.963 4.055 1.00 79.75 94 ARG A C 1
ATOM 772 O O . ARG A 1 94 ? 5.518 -14.132 3.703 1.00 79.75 94 ARG A O 1
ATOM 779 N N . LYS A 1 95 ? 5.444 -12.567 5.314 1.00 82.00 95 LYS A N 1
ATOM 780 C CA . LYS A 1 95 ? 5.013 -13.493 6.375 1.00 82.00 95 LYS A CA 1
ATOM 781 C C . LYS A 1 95 ? 3.564 -13.966 6.204 1.00 82.00 95 LYS A C 1
ATOM 783 O O . LYS A 1 95 ? 3.170 -14.896 6.898 1.00 82.00 95 LYS A O 1
ATOM 788 N N . LYS A 1 96 ? 2.788 -13.343 5.304 1.00 87.81 96 LYS A N 1
ATOM 789 C CA . LYS A 1 96 ? 1.379 -13.654 5.006 1.00 87.81 96 LYS A CA 1
ATOM 790 C C . LYS A 1 96 ? 0.507 -13.791 6.261 1.00 87.81 96 LYS A C 1
ATOM 792 O O . LYS A 1 96 ? -0.432 -14.577 6.295 1.00 87.81 96 LYS A O 1
ATOM 797 N N . LYS A 1 97 ? 0.838 -13.022 7.299 1.00 92.69 97 LYS A N 1
ATOM 798 C CA . LYS A 1 97 ? 0.094 -12.923 8.555 1.00 92.69 97 LYS A CA 1
ATOM 799 C C . LYS A 1 97 ? 0.243 -11.523 9.138 1.00 92.69 97 LYS A C 1
ATOM 801 O O . LYS A 1 97 ? 1.231 -10.840 8.855 1.00 92.69 97 LYS A O 1
ATOM 806 N N . VAL A 1 98 ? -0.740 -11.105 9.929 1.00 93.31 98 VAL A N 1
ATOM 807 C CA . VAL A 1 98 ? -0.682 -9.825 10.640 1.00 93.31 98 VAL A CA 1
ATOM 808 C C . VAL A 1 98 ? 0.323 -9.948 11.792 1.00 93.31 98 VAL A C 1
ATOM 810 O O . VAL A 1 98 ? 0.283 -10.962 12.488 1.00 93.31 98 VAL A O 1
ATOM 813 N N . PRO A 1 99 ? 1.219 -8.968 12.004 1.00 92.75 99 PRO A N 1
ATOM 814 C CA . PRO A 1 99 ? 2.173 -9.014 13.108 1.00 92.75 99 PRO A CA 1
ATOM 815 C C . PRO A 1 99 ? 1.486 -9.035 14.480 1.00 92.75 99 PRO A C 1
ATOM 817 O O . PRO A 1 99 ? 0.518 -8.306 14.719 1.00 92.75 99 PRO A O 1
ATOM 820 N N . GLU A 1 100 ? 2.014 -9.848 15.392 1.00 93.06 100 GLU A N 1
ATOM 821 C CA . GLU A 1 100 ? 1.509 -9.976 16.773 1.00 93.06 100 GLU A CA 1
ATOM 822 C C . GLU A 1 100 ? 2.517 -9.528 17.835 1.00 93.06 100 GLU A C 1
ATOM 824 O O . GLU A 1 100 ? 2.170 -9.401 19.007 1.00 93.06 100 GLU A O 1
ATOM 829 N N . SER A 1 101 ? 3.758 -9.268 17.426 1.00 90.88 101 SER A N 1
ATOM 830 C CA . SER A 1 101 ? 4.824 -8.781 18.296 1.00 90.88 101 SER A CA 1
ATOM 831 C C . SER A 1 101 ? 5.749 -7.813 17.551 1.00 90.88 101 SER A C 1
ATOM 833 O O . SER A 1 101 ? 5.704 -7.697 16.321 1.00 90.88 101 SER A O 1
ATOM 835 N N . LEU A 1 102 ? 6.594 -7.086 18.288 1.00 86.88 102 LEU A N 1
ATOM 836 C CA . LEU A 1 102 ? 7.504 -6.097 17.701 1.00 86.88 102 LEU A CA 1
ATOM 837 C C . LEU A 1 102 ? 8.577 -6.759 16.828 1.00 86.88 102 LEU A C 1
ATOM 839 O O . LEU A 1 102 ? 8.980 -6.196 15.817 1.00 86.88 102 LEU A O 1
ATOM 843 N N . GLU A 1 103 ? 8.998 -7.971 17.178 1.00 86.88 103 GLU A N 1
ATOM 844 C CA . GLU A 1 103 ? 9.954 -8.781 16.416 1.00 86.88 103 GLU A CA 1
ATOM 845 C C . GLU A 1 103 ? 9.352 -9.276 15.095 1.00 86.88 103 GLU A C 1
ATOM 847 O O . GLU A 1 103 ? 10.065 -9.626 14.149 1.00 86.88 103 GLU A O 1
ATOM 852 N N . GLU A 1 104 ? 8.020 -9.327 15.016 1.00 88.44 104 GLU A N 1
ATOM 853 C CA . GLU A 1 104 ? 7.335 -9.699 13.793 1.00 88.44 104 GLU A CA 1
ATOM 854 C C . GLU A 1 104 ? 7.239 -8.560 12.790 1.00 88.44 104 GLU A C 1
ATOM 856 O O . GLU A 1 104 ? 7.189 -8.850 11.587 1.00 88.44 104 GLU A O 1
ATOM 861 N N . LEU A 1 105 ? 7.263 -7.312 13.274 1.00 86.44 105 LEU A N 1
ATOM 862 C CA . LEU A 1 105 ? 7.273 -6.132 12.426 1.00 86.44 105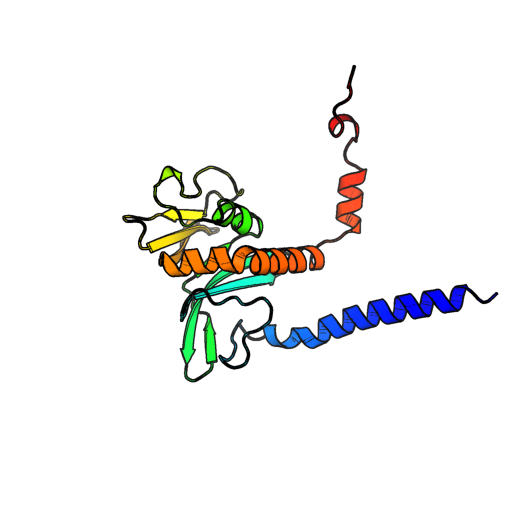 LEU A CA 1
ATOM 863 C C . LEU A 1 105 ? 8.515 -6.142 11.527 1.00 86.44 105 LEU A C 1
ATOM 865 O O . LEU A 1 105 ? 9.613 -6.485 11.980 1.00 86.44 105 LEU A O 1
ATOM 869 N N . PRO A 1 106 ? 8.370 -5.739 10.256 1.00 78.88 106 PRO A N 1
ATOM 870 C CA . PRO A 1 106 ? 9.514 -5.599 9.373 1.00 78.88 106 PRO A CA 1
ATOM 871 C C . PRO A 1 106 ? 10.522 -4.600 9.976 1.00 78.88 106 PRO A C 1
ATOM 873 O O . PRO A 1 106 ? 10.247 -3.404 10.063 1.00 78.88 106 PRO A O 1
ATOM 876 N N . SER A 1 107 ? 11.681 -5.094 10.423 1.00 65.25 107 SER A N 1
ATOM 877 C CA . SER A 1 107 ? 12.731 -4.323 11.101 1.00 65.25 107 SER A CA 1
ATOM 878 C C . SER A 1 107 ? 14.093 -4.584 10.452 1.00 65.25 107 SER A C 1
ATOM 880 O O . SER A 1 107 ? 14.438 -5.722 10.149 1.00 65.25 107 SER A O 1
ATOM 882 N N . GLY A 1 108 ? 14.874 -3.527 10.206 1.00 54.72 108 GLY A N 1
ATOM 883 C CA . GLY A 1 108 ? 16.236 -3.651 9.671 1.00 54.72 108 GLY A CA 1
ATOM 884 C C . GLY A 1 108 ? 16.496 -2.948 8.334 1.00 54.72 108 GLY A C 1
ATOM 885 O O . GLY A 1 108 ? 15.595 -2.468 7.658 1.00 54.72 108 GLY A O 1
ATOM 886 N N . LEU A 1 109 ? 17.789 -2.860 8.005 1.00 50.12 109 LEU A N 1
ATOM 887 C CA . LEU A 1 109 ? 18.455 -2.047 6.970 1.00 50.12 109 LEU A CA 1
ATOM 888 C C . LEU A 1 109 ? 18.146 -2.398 5.495 1.00 50.12 109 LEU A C 1
ATOM 890 O O . LEU A 1 109 ? 18.867 -1.938 4.613 1.00 50.12 109 LEU A O 1
ATOM 894 N N . PHE A 1 110 ? 17.103 -3.176 5.214 1.00 47.88 110 PHE A N 1
ATOM 895 C CA . PHE A 1 110 ? 16.640 -3.496 3.860 1.00 47.88 110 PHE A CA 1
ATOM 896 C C . PHE A 1 110 ? 15.114 -3.674 3.889 1.00 47.88 110 PHE A C 1
ATOM 898 O O . PHE A 1 110 ? 14.646 -4.366 4.792 1.00 47.88 110 PHE A O 1
ATOM 905 N N . PRO A 1 111 ? 14.326 -3.093 2.958 1.00 55.75 111 PRO A N 1
ATOM 906 C CA . PRO A 1 111 ? 14.695 -2.534 1.655 1.00 55.75 111 PRO A CA 1
ATOM 907 C C . PRO A 1 111 ? 15.489 -1.211 1.740 1.00 55.75 111 PRO A C 1
ATOM 909 O O . PRO A 1 111 ? 15.425 -0.534 2.762 1.00 55.75 111 PRO A O 1
ATOM 912 N N . PRO A 1 112 ? 16.258 -0.838 0.697 1.00 51.28 112 PRO A N 1
ATOM 913 C CA . PRO A 1 112 ? 17.365 0.134 0.678 1.00 51.28 112 PRO A CA 1
ATOM 914 C C . PRO A 1 112 ? 17.056 1.560 1.162 1.00 51.28 112 PRO A C 1
ATOM 916 O O . PRO A 1 112 ? 17.972 2.369 1.311 1.00 51.28 112 PRO A O 1
ATOM 919 N N . GLU A 1 113 ? 15.802 1.890 1.455 1.00 58.06 113 GLU A N 1
ATOM 920 C CA . GLU A 1 113 ? 15.439 3.167 2.051 1.00 58.06 113 GLU A CA 1
ATOM 921 C C . GLU A 1 113 ? 15.372 3.050 3.581 1.00 58.06 113 GLU A C 1
ATOM 923 O O . GLU A 1 113 ? 14.381 2.576 4.135 1.00 58.06 113 GLU A O 1
ATOM 928 N N . ARG A 1 114 ? 16.358 3.628 4.287 1.00 61.06 114 ARG A N 1
ATOM 929 C CA . ARG A 1 114 ? 16.354 3.855 5.758 1.00 61.06 114 ARG A CA 1
ATOM 930 C C . ARG A 1 114 ? 15.220 4.778 6.249 1.00 61.06 114 ARG A C 1
ATOM 932 O O . ARG A 1 114 ? 15.273 5.326 7.347 1.00 61.06 114 ARG A O 1
ATOM 939 N N . HIS A 1 115 ? 14.236 5.021 5.398 1.00 76.12 115 HIS A N 1
ATOM 940 C CA . HIS A 1 115 ? 13.265 6.087 5.505 1.00 76.12 115 HIS A CA 1
ATOM 941 C C . HIS A 1 115 ? 11.881 5.583 5.877 1.00 76.12 115 HIS A C 1
ATOM 943 O O . HIS A 1 115 ? 11.095 6.409 6.321 1.00 76.12 115 HIS A O 1
ATOM 949 N N . ILE A 1 116 ? 11.571 4.290 5.720 1.00 85.19 116 ILE A N 1
ATOM 950 C CA . ILE A 1 116 ? 10.285 3.730 6.151 1.00 85.19 116 ILE A CA 1
ATOM 951 C C . ILE A 1 116 ? 10.431 3.106 7.538 1.00 85.19 116 ILE A C 1
ATOM 953 O O . ILE A 1 116 ? 11.323 2.298 7.781 1.00 85.19 116 ILE A O 1
ATOM 957 N N . GLN A 1 117 ? 9.534 3.479 8.440 1.00 87.31 117 GLN A N 1
ATOM 958 C CA . GLN A 1 117 ? 9.387 2.910 9.772 1.00 87.31 117 GLN A CA 1
ATOM 959 C C . GLN A 1 117 ? 7.960 2.397 9.922 1.00 87.31 117 GLN A C 1
ATOM 961 O O . GLN A 1 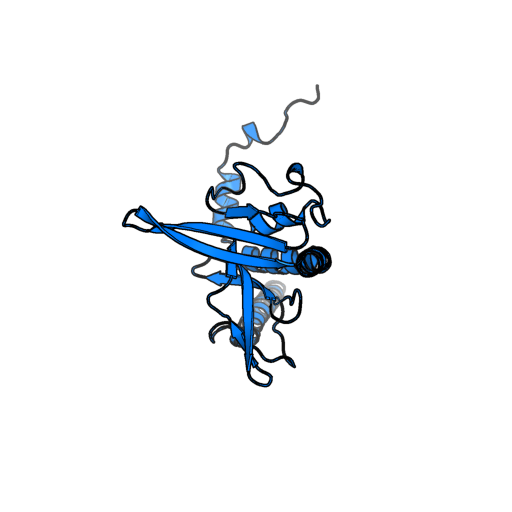117 ? 7.018 3.072 9.503 1.00 87.31 117 GLN A O 1
ATOM 966 N N . ILE A 1 118 ? 7.810 1.213 10.511 1.00 89.75 118 ILE A N 1
ATOM 967 C CA . ILE A 1 118 ? 6.510 0.629 10.833 1.00 89.75 118 ILE A CA 1
ATOM 968 C C . ILE A 1 118 ? 6.464 0.447 12.342 1.00 89.75 118 ILE A C 1
ATOM 970 O O . ILE A 1 118 ? 7.332 -0.214 12.910 1.00 89.75 118 ILE A O 1
ATOM 974 N N . THR A 1 119 ? 5.479 1.056 12.991 1.00 91.56 119 THR A N 1
ATOM 975 C CA . THR A 1 119 ? 5.316 0.999 14.446 1.00 91.56 119 THR A CA 1
ATOM 976 C C . THR A 1 119 ? 3.906 0.576 14.827 1.00 91.56 119 THR A C 1
ATOM 978 O O . THR A 1 119 ? 2.950 0.757 14.070 1.00 91.56 119 THR A O 1
ATOM 981 N N . SER A 1 120 ? 3.780 -0.000 16.018 1.00 93.81 120 SER A N 1
ATOM 982 C CA . SER A 1 120 ? 2.503 -0.314 16.648 1.00 93.81 120 SER A CA 1
ATOM 983 C C . SER A 1 120 ? 2.673 -0.298 18.165 1.00 93.81 120 SER A C 1
ATOM 985 O O . SER A 1 120 ? 3.696 -0.763 18.663 1.00 93.81 120 SER A O 1
ATOM 987 N N . GLU A 1 121 ? 1.693 0.243 18.890 1.00 89.94 121 GLU A N 1
ATOM 988 C CA . GLU A 1 121 ? 1.696 0.253 20.362 1.00 89.94 121 GLU A CA 1
ATOM 989 C C . GLU A 1 121 ? 1.044 -1.007 20.948 1.00 89.94 121 GLU A C 1
ATOM 991 O O . GLU A 1 121 ? 1.483 -1.524 21.970 1.00 89.94 121 GLU A O 1
ATOM 996 N N . ASN A 1 122 ? -0.012 -1.502 20.299 1.00 91.88 122 ASN A N 1
ATOM 997 C CA . ASN A 1 122 ? -0.899 -2.545 20.823 1.00 91.88 122 ASN A CA 1
ATOM 998 C C . ASN A 1 122 ? -1.376 -3.547 19.750 1.00 91.88 122 ASN A C 1
ATOM 1000 O O . ASN A 1 122 ? -2.293 -4.322 20.007 1.00 91.88 122 ASN A O 1
ATOM 1004 N N . PHE A 1 123 ? -0.808 -3.511 18.539 1.00 93.12 123 PHE A N 1
ATOM 1005 C CA . PHE A 1 123 ? -1.169 -4.373 17.401 1.00 93.12 123 PHE A CA 1
ATOM 1006 C C . PHE A 1 123 ? -2.633 -4.273 16.941 1.00 93.12 123 PHE A C 1
ATOM 1008 O O . PHE A 1 123 ? -3.107 -5.145 16.205 1.00 93.12 123 PHE A O 1
ATOM 1015 N N . THR A 1 124 ? -3.339 -3.197 17.323 1.00 95.06 124 THR A N 1
ATOM 1016 C CA . THR A 1 124 ? -4.649 -2.839 16.751 1.00 95.06 124 THR A CA 1
ATOM 1017 C C . THR A 1 124 ? -4.502 -1.921 15.545 1.00 95.06 124 THR A C 1
ATOM 1019 O O . THR A 1 124 ? -5.319 -1.971 14.633 1.00 95.06 124 THR A O 1
ATOM 1022 N N . ASN A 1 125 ? -3.462 -1.083 15.534 1.00 96.00 125 ASN A N 1
ATOM 1023 C CA . ASN A 1 125 ? -3.130 -0.189 14.430 1.00 96.00 125 ASN A CA 1
ATOM 1024 C C . ASN A 1 125 ? -1.637 -0.260 14.118 1.00 96.00 125 ASN A C 1
ATOM 1026 O O . ASN A 1 125 ? -0.808 -0.408 15.019 1.00 96.00 125 ASN A O 1
ATOM 1030 N N . PHE A 1 126 ? -1.303 -0.098 12.846 1.00 95.12 126 PHE A N 1
ATOM 1031 C CA . PHE A 1 126 ? 0.058 -0.087 12.337 1.00 95.12 126 PHE A CA 1
ATOM 1032 C C . PHE A 1 126 ? 0.308 1.219 11.599 1.00 95.12 126 PHE A C 1
ATOM 1034 O O . PHE A 1 126 ? -0.387 1.538 10.633 1.00 95.12 126 PHE A O 1
ATOM 1041 N N . THR A 1 127 ? 1.306 1.972 12.046 1.00 94.25 127 THR A N 1
ATOM 1042 C CA . THR A 1 127 ? 1.665 3.259 11.454 1.00 94.25 127 THR A CA 1
ATOM 1043 C C . THR A 1 127 ? 2.879 3.092 10.564 1.00 94.25 127 THR A C 1
ATOM 1045 O O . THR A 1 127 ? 3.959 2.734 11.025 1.00 94.25 127 THR A O 1
ATOM 1048 N N . PHE A 1 128 ? 2.700 3.398 9.285 1.00 92.69 128 PHE A N 1
ATOM 1049 C CA . PHE A 1 128 ? 3.766 3.505 8.306 1.00 92.69 128 PHE A CA 1
ATOM 1050 C C . PHE A 1 128 ? 4.227 4.953 8.246 1.00 92.69 128 PHE A C 1
ATOM 1052 O O . PHE A 1 128 ? 3.421 5.840 7.974 1.00 92.69 128 PHE A O 1
ATOM 1059 N N . LYS A 1 129 ? 5.520 5.200 8.435 1.00 90.94 129 LYS A N 1
ATOM 1060 C CA . LYS A 1 129 ? 6.119 6.535 8.396 1.00 90.94 129 LYS A CA 1
ATOM 1061 C C . LYS A 1 129 ? 7.291 6.566 7.427 1.00 90.94 129 LYS A C 1
ATOM 1063 O O . LYS A 1 129 ? 8.254 5.836 7.616 1.00 90.94 129 LYS A O 1
ATOM 1068 N N . ARG A 1 130 ? 7.232 7.437 6.416 1.00 87.50 130 ARG A N 1
ATOM 1069 C CA . ARG A 1 130 ? 8.334 7.760 5.499 1.00 87.50 130 ARG A CA 1
ATOM 1070 C C . ARG A 1 130 ? 8.987 9.079 5.892 1.00 87.50 130 ARG A C 1
ATOM 1072 O O . ARG A 1 130 ? 8.305 10.097 5.983 1.00 87.50 130 ARG A O 1
ATOM 1079 N N . ILE A 1 131 ? 10.305 9.070 6.045 1.00 84.44 131 ILE A N 1
ATOM 1080 C CA . ILE A 1 131 ? 11.140 10.238 6.340 1.00 84.44 131 ILE A CA 1
ATOM 1081 C C . ILE A 1 131 ? 11.937 10.595 5.085 1.00 84.44 131 ILE A C 1
ATOM 1083 O O . ILE A 1 131 ? 12.850 9.869 4.720 1.00 84.44 131 ILE A O 1
ATOM 1087 N N . LYS A 1 132 ? 11.636 11.709 4.418 1.00 79.19 132 LYS A N 1
ATOM 1088 C CA . LYS A 1 132 ? 12.433 12.195 3.279 1.00 79.19 132 LYS A CA 1
ATOM 1089 C C . LYS A 1 132 ? 13.209 13.440 3.665 1.00 79.19 132 LYS A C 1
ATOM 1091 O O . LYS A 1 132 ? 12.618 14.393 4.163 1.00 79.19 132 LYS A O 1
ATOM 1096 N N . TYR A 1 133 ? 14.499 13.469 3.365 1.00 74.81 133 TYR A N 1
ATOM 1097 C CA . TYR A 1 133 ? 15.322 14.661 3.550 1.00 74.81 133 TYR A CA 1
ATOM 1098 C C . TYR A 1 133 ? 15.286 15.505 2.277 1.00 74.81 133 TYR A C 1
ATOM 1100 O O . TYR A 1 133 ? 15.671 15.035 1.206 1.00 74.81 133 TYR A O 1
ATOM 1108 N N . GLY A 1 134 ? 14.774 16.732 2.383 1.00 70.44 134 GLY A N 1
ATOM 1109 C CA . GLY A 1 134 ? 14.785 17.684 1.273 1.00 70.44 134 GLY A CA 1
ATOM 1110 C C . GLY A 1 134 ? 16.188 18.246 0.992 1.00 70.44 134 GLY A C 1
ATOM 1111 O O . GLY A 1 134 ? 17.111 18.026 1.780 1.00 70.44 134 GLY A O 1
ATOM 1112 N N . PRO A 1 135 ? 16.359 19.036 -0.085 1.00 72.69 135 PRO A N 1
ATOM 1113 C CA . PRO A 1 135 ? 17.629 19.704 -0.404 1.00 72.69 135 PRO A CA 1
ATOM 1114 C C . PRO A 1 135 ? 18.136 20.611 0.732 1.00 72.69 135 PRO A C 1
ATOM 1116 O O . PRO A 1 135 ? 19.341 20.760 0.910 1.00 72.69 135 PRO A O 1
ATOM 1119 N N . ASN A 1 136 ? 17.227 21.129 1.565 1.00 80.81 136 ASN A N 1
ATOM 1120 C CA . ASN A 1 136 ? 17.549 21.945 2.741 1.00 80.81 136 ASN A CA 1
ATOM 1121 C C . ASN A 1 136 ? 17.877 21.112 3.999 1.00 80.81 136 ASN A C 1
ATOM 1123 O O . ASN A 1 136 ? 18.005 21.671 5.082 1.00 80.81 136 ASN A O 1
ATOM 1127 N N . LYS A 1 137 ? 17.971 19.777 3.889 1.00 73.94 137 LYS A N 1
ATOM 1128 C CA . LYS A 1 137 ? 18.117 18.808 4.996 1.00 73.94 137 LYS A CA 1
ATOM 1129 C C . LYS A 1 137 ? 16.983 18.795 6.030 1.00 73.94 137 LYS A C 1
ATOM 1131 O O . LYS A 1 137 ? 17.051 18.014 6.976 1.00 73.94 137 LYS A O 1
ATOM 1136 N N . GLU A 1 138 ? 15.923 19.575 5.839 1.00 77.00 138 GLU A N 1
ATOM 1137 C CA . GLU A 1 138 ? 14.715 19.455 6.652 1.00 77.00 138 GLU A CA 1
ATOM 1138 C C . GLU A 1 138 ? 14.003 18.124 6.353 1.00 77.00 138 GLU A C 1
ATOM 1140 O O . GLU A 1 138 ? 13.780 17.788 5.178 1.00 77.00 138 GLU A O 1
ATOM 1145 N N . PRO A 1 139 ? 13.667 17.334 7.388 1.00 77.31 139 PRO A N 1
ATOM 1146 C CA . 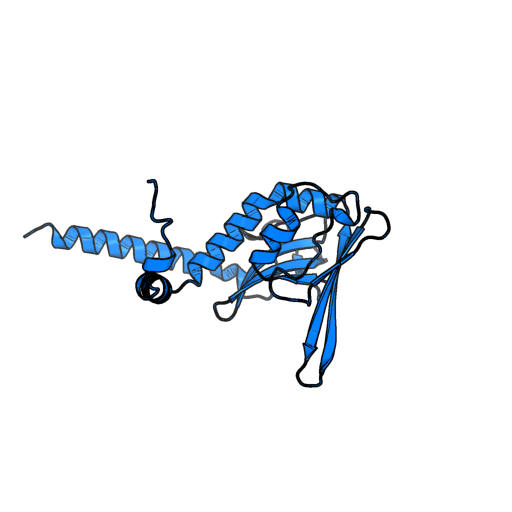PRO A 1 139 ? 12.938 16.097 7.202 1.00 77.31 139 PRO A CA 1
ATOM 1147 C C . PRO A 1 139 ? 11.464 16.402 6.923 1.00 77.31 139 PRO A C 1
ATOM 1149 O O . PRO A 1 139 ? 10.770 17.049 7.703 1.00 77.31 139 PRO A O 1
ATOM 1152 N N . THR A 1 140 ? 10.973 15.886 5.806 1.00 79.44 140 THR A N 1
ATOM 1153 C CA . THR A 1 140 ? 9.546 15.806 5.501 1.00 79.44 140 THR A CA 1
ATOM 1154 C C . THR A 1 140 ? 9.034 14.426 5.875 1.00 79.44 140 THR A C 1
ATOM 1156 O O . THR A 1 140 ? 9.699 13.412 5.641 1.00 79.44 140 THR A O 1
ATOM 1159 N N . PHE A 1 141 ? 7.837 14.388 6.453 1.00 83.94 141 PHE A N 1
ATOM 1160 C CA . PHE A 1 141 ? 7.222 13.158 6.925 1.00 83.94 141 PHE A CA 1
ATOM 1161 C C . PHE A 1 141 ? 5.942 12.883 6.144 1.00 83.94 141 PHE A C 1
ATOM 1163 O O . PHE A 1 141 ? 5.124 13.775 5.908 1.00 83.94 141 PHE A O 1
ATOM 1170 N N . LYS A 1 142 ? 5.782 11.633 5.722 1.00 89.94 142 LYS A N 1
ATOM 1171 C CA . LYS A 1 142 ? 4.523 11.101 5.205 1.00 89.94 142 LYS A CA 1
ATOM 1172 C C . LYS A 1 142 ? 4.160 9.886 6.021 1.00 89.94 142 LYS A C 1
ATOM 1174 O O . LYS A 1 142 ? 5.005 9.020 6.207 1.00 89.94 142 LYS A O 1
ATOM 1179 N N . GLU A 1 143 ? 2.923 9.818 6.477 1.00 92.69 143 GLU A N 1
ATOM 1180 C CA . GLU A 1 143 ? 2.471 8.697 7.281 1.00 92.69 143 GLU A CA 1
ATOM 1181 C C . GLU A 1 143 ? 1.045 8.284 6.949 1.00 92.69 143 GLU A C 1
ATOM 1183 O O . GLU A 1 143 ? 0.277 9.033 6.333 1.00 92.69 143 GLU A O 1
ATOM 1188 N N . ILE A 1 144 ? 0.741 7.049 7.325 1.00 95.56 144 ILE A N 1
ATOM 1189 C CA . ILE A 1 144 ? -0.600 6.486 7.348 1.00 95.56 144 ILE A CA 1
ATOM 1190 C C . ILE A 1 144 ? -0.661 5.424 8.440 1.00 95.56 144 ILE A C 1
ATOM 1192 O O . ILE A 1 144 ? 0.246 4.600 8.561 1.00 95.56 144 ILE A O 1
ATOM 1196 N N . SER A 1 145 ? -1.740 5.440 9.211 1.00 96.31 145 SER A N 1
ATOM 1197 C CA . SER A 1 145 ? -2.082 4.356 10.124 1.00 96.31 145 SER A CA 1
ATOM 1198 C C . SER A 1 145 ? -3.190 3.520 9.502 1.00 96.31 145 SER A C 1
ATOM 1200 O O . SER A 1 145 ? -4.183 4.074 9.021 1.00 96.31 145 SER A O 1
ATOM 1202 N N . ILE A 1 146 ? -3.007 2.204 9.511 1.00 97.12 146 ILE A N 1
ATOM 1203 C CA . ILE A 1 146 ? -4.022 1.234 9.100 1.00 97.12 146 ILE A CA 1
ATOM 1204 C C . ILE A 1 146 ? -4.361 0.319 10.275 1.00 97.12 146 ILE A C 1
ATOM 1206 O O . ILE A 1 146 ? -3.498 0.052 11.116 1.00 97.12 146 ILE A O 1
ATOM 1210 N N . SER A 1 147 ? -5.598 -0.158 10.344 1.00 97.62 147 SER A N 1
ATOM 1211 C CA . SER A 1 147 ? -6.010 -1.096 11.388 1.00 97.62 147 SER A CA 1
ATOM 1212 C C . SER A 1 147 ? -5.465 -2.507 11.139 1.00 97.62 147 SER A C 1
ATOM 1214 O O . SER A 1 147 ? -4.951 -2.832 10.063 1.00 97.62 147 SER A O 1
ATOM 1216 N N . ARG A 1 148 ? -5.599 -3.372 12.146 1.00 96.75 148 ARG A N 1
ATOM 1217 C CA . ARG A 1 148 ? -5.284 -4.801 12.054 1.00 96.75 148 ARG A CA 1
ATOM 1218 C C . ARG A 1 148 ? -6.067 -5.493 10.938 1.00 96.75 148 ARG A C 1
ATOM 1220 O O . ARG A 1 148 ? -5.503 -6.299 10.205 1.00 96.75 148 ARG A O 1
ATOM 1227 N N . GLU A 1 149 ? -7.338 -5.144 10.786 1.00 97.69 149 GLU A N 1
ATOM 1228 C CA . GLU A 1 149 ? -8.241 -5.669 9.760 1.00 97.69 149 GLU A CA 1
ATOM 1229 C C . GLU A 1 149 ? -7.806 -5.201 8.370 1.00 97.69 149 GLU A C 1
ATOM 1231 O O . GLU A 1 149 ? -7.711 -6.007 7.451 1.00 97.69 149 GLU A O 1
ATOM 1236 N N . GLN A 1 150 ? -7.430 -3.928 8.229 1.00 97.62 150 GLN A N 1
ATOM 1237 C CA . GLN A 1 150 ? -6.910 -3.398 6.966 1.00 97.62 150 GLN A CA 1
ATOM 1238 C C . GLN A 1 150 ? -5.589 -4.073 6.568 1.00 97.62 150 GLN A C 1
ATOM 1240 O O . GLN A 1 150 ? -5.365 -4.363 5.393 1.00 97.62 150 GLN A O 1
ATOM 1245 N N . TRP A 1 151 ? -4.723 -4.385 7.539 1.00 96.31 151 TRP A N 1
ATOM 1246 C CA . TRP A 1 151 ? -3.516 -5.177 7.289 1.00 96.31 151 TRP A CA 1
ATOM 1247 C C . TRP A 1 151 ? -3.856 -6.614 6.865 1.00 96.31 151 TRP A C 1
ATOM 1249 O O . TRP A 1 151 ? -3.243 -7.147 5.938 1.00 96.31 151 TRP A O 1
ATOM 1259 N N . ALA A 1 152 ? -4.833 -7.254 7.511 1.00 96.19 152 ALA A N 1
ATOM 1260 C CA . ALA A 1 152 ? -5.300 -8.581 7.113 1.00 96.19 152 ALA A CA 1
ATOM 1261 C C . ALA A 1 152 ? -5.827 -8.573 5.669 1.00 96.19 152 ALA A C 1
ATOM 1263 O O . ALA A 1 152 ? -5.417 -9.402 4.858 1.00 96.19 152 ALA A O 1
ATOM 1264 N N . GLU A 1 153 ? -6.627 -7.570 5.309 1.00 97.00 153 GLU A N 1
ATOM 1265 C CA . GLU A 1 153 ? -7.109 -7.381 3.943 1.00 97.00 153 GLU A CA 1
ATOM 1266 C C . GLU A 1 153 ? -5.973 -7.174 2.929 1.00 97.00 153 GLU A C 1
ATOM 1268 O O . GLU A 1 153 ? -6.070 -7.652 1.797 1.00 97.00 153 GLU A O 1
ATOM 1273 N N . MET A 1 154 ? -4.889 -6.482 3.302 1.00 95.44 154 MET A N 1
ATOM 1274 C CA . MET A 1 154 ? -3.696 -6.377 2.451 1.00 95.44 154 MET A CA 1
ATOM 1275 C C . MET A 1 154 ? -3.078 -7.748 2.172 1.00 95.44 154 MET A C 1
ATOM 1277 O O . MET A 1 154 ? -2.703 -8.028 1.034 1.00 95.44 154 MET A O 1
ATOM 1281 N N . ILE A 1 155 ? -2.982 -8.607 3.190 1.00 95.25 155 ILE A N 1
ATOM 1282 C CA . ILE A 1 155 ? -2.426 -9.960 3.061 1.00 95.25 155 ILE A CA 1
ATOM 1283 C C . ILE A 1 155 ? -3.296 -10.826 2.154 1.00 95.25 155 ILE A C 1
ATOM 1285 O O . ILE A 1 155 ? -2.768 -11.509 1.278 1.00 95.25 155 ILE A O 1
ATOM 1289 N N . GLU A 1 156 ? -4.617 -10.782 2.324 1.00 95.44 156 GLU A N 1
ATOM 1290 C CA . GLU A 1 156 ? -5.554 -11.517 1.468 1.00 95.44 156 GLU A CA 1
ATOM 1291 C C . GLU A 1 156 ? -5.414 -11.109 -0.002 1.00 95.44 156 GLU A C 1
ATOM 1293 O O . GLU A 1 156 ? -5.455 -11.948 -0.903 1.00 95.44 156 GLU A O 1
ATOM 1298 N N . LYS A 1 157 ? -5.181 -9.815 -0.247 1.00 95.44 157 LYS A N 1
ATOM 1299 C CA . LYS A 1 157 ? -5.003 -9.249 -1.588 1.00 95.44 157 LYS A CA 1
ATOM 1300 C C . LYS A 1 157 ? -3.554 -9.306 -2.087 1.00 95.44 157 LYS A C 1
ATOM 1302 O O . LYS A 1 157 ? -3.302 -8.881 -3.215 1.00 95.44 157 LYS A O 1
ATOM 1307 N N . TYR A 1 158 ? -2.614 -9.858 -1.309 1.00 94.25 158 TYR A N 1
ATOM 1308 C CA . TYR A 1 158 ? -1.174 -9.814 -1.592 1.00 94.25 158 TYR A CA 1
ATOM 1309 C C . TYR A 1 158 ? -0.833 -10.278 -3.008 1.00 94.25 158 TYR A C 1
ATOM 1311 O O . TYR A 1 158 ? -0.174 -9.546 -3.736 1.00 94.25 158 TYR A O 1
ATOM 1319 N N . GLY A 1 159 ? -1.328 -11.445 -3.433 1.00 93.25 159 GLY A N 1
ATOM 1320 C CA . GLY A 1 159 ? -1.009 -11.980 -4.761 1.00 93.25 159 GLY A CA 1
ATOM 1321 C C . GLY A 1 159 ? -1.507 -11.089 -5.906 1.00 93.25 159 GLY A C 1
ATOM 1322 O O . GLY A 1 159 ? -0.838 -10.949 -6.925 1.00 93.25 159 GLY A O 1
ATOM 1323 N N . ALA A 1 160 ? -2.659 -10.433 -5.738 1.00 94.50 160 ALA A N 1
ATOM 1324 C CA . ALA A 1 160 ? -3.181 -9.503 -6.738 1.00 94.50 160 ALA A CA 1
ATOM 1325 C C . ALA A 1 160 ? -2.375 -8.193 -6.770 1.00 94.50 160 ALA A C 1
ATOM 1327 O O . ALA A 1 160 ? -2.072 -7.683 -7.850 1.00 94.50 160 ALA A O 1
ATOM 1328 N N . ILE A 1 161 ? -1.986 -7.683 -5.596 1.00 94.38 161 ILE A N 1
ATOM 1329 C CA . ILE A 1 161 ? -1.115 -6.510 -5.461 1.00 94.38 161 ILE A CA 1
ATOM 1330 C C . ILE A 1 161 ? 0.251 -6.796 -6.095 1.00 94.38 161 ILE A C 1
ATOM 1332 O O . ILE A 1 161 ? 0.719 -6.009 -6.913 1.00 94.38 161 ILE A O 1
ATOM 1336 N N . GLU A 1 162 ? 0.870 -7.926 -5.756 1.00 93.56 162 GLU A N 1
ATOM 1337 C CA . GLU A 1 162 ? 2.162 -8.370 -6.280 1.00 93.56 162 GLU A CA 1
ATOM 1338 C C . GLU A 1 162 ? 2.131 -8.485 -7.807 1.00 93.56 162 GLU A C 1
ATOM 1340 O O . GLU A 1 162 ? 2.976 -7.896 -8.477 1.00 93.56 162 GLU A O 1
ATOM 1345 N N . ASN A 1 163 ? 1.105 -9.125 -8.374 1.00 93.25 163 ASN A N 1
ATOM 1346 C CA . ASN A 1 163 ? 0.940 -9.212 -9.826 1.00 93.25 163 ASN A CA 1
ATOM 1347 C C . ASN A 1 163 ? 0.819 -7.830 -10.485 1.00 93.25 163 ASN A C 1
ATOM 1349 O O . ASN A 1 163 ? 1.472 -7.577 -11.493 1.00 93.25 163 ASN A O 1
ATOM 1353 N N . ALA A 1 164 ? 0.044 -6.908 -9.905 1.00 92.19 164 ALA A N 1
ATOM 1354 C CA . ALA A 1 164 ? -0.077 -5.550 -10.437 1.00 92.19 164 ALA A CA 1
ATOM 1355 C C . ALA A 1 164 ? 1.254 -4.776 -10.382 1.00 92.19 164 ALA A C 1
ATOM 1357 O O . ALA A 1 164 ? 1.561 -3.980 -11.274 1.00 92.19 164 ALA A O 1
ATOM 1358 N N . VAL A 1 165 ? 2.059 -5.004 -9.340 1.00 91.38 165 VAL A N 1
ATOM 1359 C CA . VAL A 1 165 ? 3.407 -4.438 -9.216 1.00 91.38 165 VAL A CA 1
ATOM 1360 C C . VAL A 1 165 ? 4.331 -5.018 -10.281 1.00 91.38 165 VAL A C 1
ATOM 1362 O O . VAL A 1 165 ? 4.978 -4.249 -10.989 1.00 91.38 165 VAL A O 1
ATOM 1365 N N . ILE A 1 166 ? 4.362 -6.345 -10.426 1.00 91.25 166 ILE A N 1
ATOM 1366 C CA . ILE A 1 166 ? 5.169 -7.053 -11.424 1.00 91.25 166 ILE A CA 1
ATOM 1367 C C . ILE A 1 166 ? 4.804 -6.571 -12.828 1.00 91.25 166 ILE A C 1
ATOM 1369 O O . ILE A 1 166 ? 5.687 -6.133 -13.561 1.00 91.25 166 ILE A O 1
ATOM 1373 N N . ASP A 1 167 ? 3.518 -6.544 -13.178 1.00 89.88 167 ASP A N 1
ATOM 1374 C CA . ASP A 1 167 ? 3.045 -6.054 -14.474 1.00 89.88 167 ASP A CA 1
ATOM 1375 C C . ASP A 1 167 ? 3.563 -4.641 -14.768 1.00 89.88 167 ASP A C 1
ATOM 1377 O O . ASP A 1 167 ? 4.040 -4.366 -15.870 1.00 89.88 167 ASP A O 1
ATOM 1381 N N . ASN A 1 168 ? 3.519 -3.744 -13.779 1.00 88.12 168 ASN A N 1
ATOM 1382 C CA . ASN A 1 168 ? 4.044 -2.389 -13.920 1.00 88.12 168 ASN A CA 1
ATOM 1383 C C . ASN A 1 168 ? 5.570 -2.355 -14.071 1.00 88.12 168 ASN A C 1
ATOM 1385 O O . ASN A 1 168 ? 6.074 -1.568 -14.868 1.00 88.12 168 ASN A O 1
ATOM 1389 N N . VAL A 1 169 ? 6.307 -3.212 -13.361 1.00 87.25 169 VAL A N 1
ATOM 1390 C CA . VAL A 1 169 ? 7.769 -3.323 -13.499 1.00 87.25 169 VAL A CA 1
ATOM 1391 C C . VAL A 1 169 ? 8.139 -3.805 -14.899 1.00 87.25 169 VAL A C 1
ATOM 1393 O O . VAL A 1 169 ? 8.977 -3.187 -15.550 1.00 87.25 169 VAL A O 1
ATOM 1396 N N . PHE A 1 170 ? 7.466 -4.842 -15.404 1.00 84.62 170 PHE A N 1
ATOM 1397 C CA . PHE A 1 170 ? 7.676 -5.360 -16.759 1.00 84.62 170 PHE A CA 1
ATOM 1398 C C . PHE A 1 170 ? 7.397 -4.310 -17.842 1.00 84.62 170 PHE A C 1
ATOM 1400 O O . PHE A 1 170 ? 8.038 -4.324 -18.888 1.00 84.62 170 PHE A O 1
ATOM 1407 N N . LEU A 1 171 ? 6.465 -3.385 -17.603 1.00 83.56 171 LEU A N 1
ATOM 1408 C CA . LEU A 1 171 ? 6.156 -2.304 -18.544 1.00 83.56 171 LEU A CA 1
ATOM 1409 C C . LEU A 1 171 ? 7.217 -1.205 -18.590 1.00 83.56 171 LEU A C 1
ATOM 1411 O O . LEU A 1 171 ? 7.344 -0.551 -19.624 1.00 83.56 171 LEU A O 1
ATOM 1415 N N . CYS A 1 172 ? 7.936 -0.989 -17.491 1.00 80.31 172 CYS A N 1
ATOM 1416 C CA . CYS A 1 172 ? 9.015 -0.004 -17.408 1.00 80.31 172 CYS A CA 1
ATOM 1417 C C . CYS A 1 172 ? 10.389 -0.585 -17.754 1.00 80.31 172 CYS A C 1
ATOM 1419 O O . CYS A 1 172 ? 11.346 0.165 -17.924 1.00 80.31 172 CYS A O 1
ATOM 1421 N N . MET A 1 173 ? 10.517 -1.912 -17.805 1.00 80.56 173 MET A N 1
ATOM 1422 C CA . MET A 1 173 ? 11.805 -2.562 -17.983 1.00 80.56 173 MET A CA 1
ATOM 1423 C C . MET A 1 173 ? 12.294 -2.434 -19.427 1.00 80.56 173 MET A C 1
ATOM 1425 O O . MET A 1 173 ? 11.671 -2.933 -20.365 1.00 80.56 173 MET A O 1
ATOM 1429 N N . ASP A 1 174 ? 13.465 -1.823 -19.601 1.00 79.75 174 ASP A N 1
ATOM 1430 C CA . ASP A 1 174 ? 14.224 -1.945 -20.841 1.00 79.75 174 ASP A CA 1
ATOM 1431 C C . ASP A 1 174 ? 14.923 -3.310 -20.863 1.00 79.75 174 ASP A C 1
ATOM 1433 O O . ASP A 1 174 ? 16.027 -3.480 -20.340 1.00 79.75 174 ASP A O 1
ATOM 1437 N N . PHE A 1 175 ? 14.261 -4.298 -21.468 1.00 76.06 175 PHE A N 1
ATOM 1438 C CA . PHE A 1 175 ? 14.783 -5.661 -21.581 1.00 76.06 175 PHE A CA 1
ATOM 1439 C C . PHE A 1 175 ? 16.119 -5.737 -22.313 1.00 76.06 175 PHE A C 1
ATOM 1441 O O . PHE A 1 175 ? 16.917 -6.615 -22.001 1.00 76.06 175 PHE A O 1
ATOM 1448 N N . LEU A 1 176 ? 16.387 -4.841 -23.269 1.00 72.56 176 LEU A N 1
ATOM 1449 C CA . LEU A 1 176 ? 17.649 -4.853 -24.001 1.00 72.56 176 LEU A CA 1
ATOM 1450 C C . LEU A 1 176 ? 18.793 -4.404 -23.093 1.00 72.56 176 LEU A C 1
ATOM 1452 O O . LEU A 1 176 ? 19.845 -5.041 -23.074 1.00 72.56 176 LEU A O 1
ATOM 1456 N N . THR A 1 177 ? 18.582 -3.333 -22.329 1.00 73.62 177 THR A N 1
ATOM 1457 C CA . THR A 1 177 ? 19.556 -2.868 -21.335 1.00 73.62 177 THR A CA 1
ATOM 1458 C C . THR A 1 177 ? 19.727 -3.897 -20.220 1.00 73.62 177 THR A C 1
ATOM 1460 O O . THR A 1 177 ? 20.857 -4.264 -19.913 1.00 73.62 177 THR A O 1
ATOM 1463 N N . ALA A 1 178 ? 18.634 -4.451 -19.687 1.00 72.06 178 ALA A N 1
ATOM 1464 C CA . ALA A 1 178 ? 18.682 -5.488 -18.656 1.00 72.06 178 ALA A CA 1
ATOM 1465 C C . ALA A 1 178 ? 19.436 -6.746 -19.125 1.00 72.06 178 ALA A C 1
ATOM 1467 O O . ALA A 1 178 ? 20.279 -7.268 -18.397 1.00 72.06 178 ALA A O 1
ATOM 1468 N N . TYR A 1 179 ? 19.183 -7.202 -20.356 1.00 71.56 179 TYR A N 1
ATOM 1469 C CA . TYR A 1 179 ? 19.879 -8.336 -20.963 1.00 71.56 179 TYR A CA 1
ATOM 1470 C C . TYR A 1 179 ? 21.375 -8.060 -21.138 1.00 71.56 179 TYR A C 1
ATOM 1472 O O . TYR A 1 179 ? 22.192 -8.895 -20.767 1.00 71.56 179 TYR A O 1
ATOM 1480 N N . LYS A 1 180 ? 21.753 -6.878 -21.643 1.00 72.94 180 LYS A N 1
ATOM 1481 C CA . LYS A 1 180 ? 23.167 -6.489 -21.769 1.00 72.94 180 LYS A CA 1
ATOM 1482 C C . LYS A 1 180 ? 23.867 -6.465 -20.415 1.00 72.94 180 LYS A C 1
ATOM 1484 O O . LYS A 1 180 ? 24.909 -7.086 -20.279 1.00 72.94 180 LYS A O 1
ATOM 1489 N N . THR A 1 181 ? 23.264 -5.850 -19.396 1.00 71.25 181 THR A N 1
ATOM 1490 C CA . THR A 1 181 ? 23.812 -5.850 -18.030 1.00 71.25 181 THR A CA 1
ATOM 1491 C C . THR A 1 181 ? 23.981 -7.265 -17.473 1.00 71.25 181 THR A C 1
ATOM 1493 O O . THR A 1 181 ? 24.978 -7.545 -16.816 1.00 71.25 181 THR A O 1
ATOM 1496 N N . PHE A 1 182 ? 23.036 -8.167 -17.749 1.00 66.94 182 PHE A N 1
ATOM 1497 C CA . PHE A 1 182 ? 23.117 -9.559 -17.310 1.00 66.94 182 PHE A CA 1
ATOM 1498 C C . PHE A 1 182 ? 24.213 -10.347 -18.045 1.00 66.94 182 PHE A C 1
ATOM 1500 O O . PHE A 1 182 ? 24.935 -11.120 -17.425 1.00 66.94 182 PHE A O 1
ATOM 1507 N N . CYS A 1 183 ? 24.363 -10.137 -19.354 1.00 65.81 183 CYS A N 1
ATOM 1508 C CA . CYS A 1 183 ? 25.347 -10.833 -20.186 1.00 65.81 183 CYS A CA 1
ATOM 1509 C C . CYS A 1 183 ? 26.770 -10.258 -20.093 1.00 65.81 183 CYS A C 1
ATOM 1511 O O . CYS A 1 183 ? 27.722 -10.969 -20.397 1.00 65.81 183 CYS A O 1
ATOM 1513 N N . GLU A 1 184 ? 26.926 -8.994 -19.698 1.00 60.12 184 GLU A N 1
ATOM 1514 C CA . GLU A 1 184 ? 28.224 -8.324 -19.517 1.00 60.12 184 GLU A CA 1
ATOM 1515 C C . GLU A 1 184 ? 28.774 -8.466 -18.082 1.00 60.12 184 GLU A C 1
ATOM 1517 O O . GLU A 1 184 ? 29.908 -8.070 -17.812 1.00 60.12 184 GLU A O 1
ATOM 1522 N N . GLY A 1 185 ? 28.012 -9.065 -17.158 1.00 54.00 185 GLY A N 1
ATOM 1523 C CA . GLY A 1 185 ? 28.526 -9.512 -15.863 1.00 54.00 185 GLY A CA 1
ATOM 1524 C C . GLY A 1 185 ? 29.364 -10.791 -16.021 1.00 54.00 185 GLY A C 1
ATOM 1525 O O . GLY A 1 185 ? 28.931 -11.708 -16.719 1.00 54.00 185 GLY A O 1
ATOM 1526 N N . PRO A 1 186 ? 30.553 -10.908 -15.397 1.00 50.88 186 PRO A N 1
ATOM 1527 C CA . PRO A 1 186 ? 31.355 -12.121 -15.509 1.00 50.88 186 PRO A CA 1
ATOM 1528 C C . PRO A 1 186 ? 30.591 -13.315 -14.918 1.00 50.88 186 PRO A C 1
ATOM 1530 O O . PRO A 1 186 ? 30.329 -13.376 -13.716 1.00 50.88 186 PRO A O 1
ATOM 1533 N N . ILE A 1 187 ? 30.261 -14.282 -15.781 1.00 51.78 187 ILE A N 1
ATOM 1534 C CA . ILE A 1 187 ? 29.595 -15.557 -15.449 1.00 51.78 187 ILE A CA 1
ATOM 1535 C C . ILE A 1 187 ? 30.400 -16.368 -14.410 1.00 51.78 187 ILE A C 1
ATOM 1537 O O . ILE A 1 187 ? 29.848 -17.229 -13.728 1.00 51.78 187 ILE A O 1
ATOM 1541 N N . GLU A 1 188 ? 31.681 -16.046 -14.219 1.00 50.41 188 GLU A N 1
ATOM 1542 C CA . GLU A 1 188 ? 32.607 -16.733 -13.310 1.00 50.41 188 GLU A CA 1
ATOM 1543 C C . GLU A 1 188 ? 32.231 -16.650 -11.817 1.00 50.41 188 GLU A C 1
ATOM 1545 O O . GLU A 1 188 ? 32.694 -17.482 -11.046 1.00 50.41 188 GLU A O 1
ATOM 1550 N N . ASN A 1 189 ? 31.342 -15.737 -11.402 1.00 47.84 189 ASN A N 1
ATOM 1551 C CA . ASN A 1 189 ? 30.858 -15.666 -10.010 1.00 47.84 189 ASN A CA 1
ATOM 1552 C C . ASN A 1 189 ? 29.420 -16.189 -9.808 1.00 47.84 189 ASN A C 1
ATOM 1554 O O . ASN A 1 189 ? 28.916 -16.158 -8.686 1.00 47.84 189 ASN A O 1
ATOM 1558 N N . ALA A 1 190 ? 28.731 -16.625 -10.869 1.00 46.59 190 ALA A N 1
ATOM 1559 C CA . ALA A 1 190 ? 27.289 -16.914 -10.834 1.00 46.59 190 ALA A CA 1
ATOM 1560 C C . ALA A 1 190 ? 26.931 -18.411 -10.845 1.00 46.59 190 ALA A C 1
ATOM 1562 O O . ALA A 1 190 ? 25.752 -18.761 -10.791 1.00 46.59 190 ALA A O 1
ATOM 1563 N N . LEU A 1 191 ? 27.921 -19.301 -10.883 1.00 45.09 191 LEU A N 1
ATOM 1564 C CA . LEU A 1 191 ? 27.714 -20.741 -10.765 1.00 45.09 191 LEU A CA 1
ATOM 1565 C C . LEU A 1 191 ? 28.583 -21.273 -9.621 1.00 45.09 191 LEU A C 1
ATOM 1567 O O . LEU A 1 191 ? 29.789 -21.023 -9.630 1.00 45.09 191 LEU A O 1
ATOM 1571 N N . PRO A 1 192 ? 28.025 -22.017 -8.648 1.00 41.53 192 PRO A N 1
ATOM 1572 C CA . PRO A 1 192 ? 28.843 -22.826 -7.762 1.00 41.53 192 PRO A CA 1
ATOM 1573 C C . PRO A 1 192 ? 29.469 -23.953 -8.598 1.00 41.53 192 PRO A C 1
ATOM 1575 O O . PRO A 1 192 ? 28.884 -25.016 -8.778 1.00 41.53 192 PRO A O 1
ATOM 1578 N N . PHE A 1 193 ? 30.647 -23.697 -9.162 1.00 42.75 193 PHE A N 1
ATOM 1579 C CA . PHE A 1 193 ? 31.601 -24.742 -9.520 1.00 42.75 193 PHE A CA 1
ATOM 1580 C C . PHE A 1 193 ? 32.373 -25.051 -8.221 1.00 42.75 193 PHE A C 1
ATOM 1582 O O . PHE A 1 193 ? 32.960 -24.139 -7.651 1.00 42.75 193 PHE A O 1
ATOM 1589 N N . SER A 1 194 ? 32.372 -26.243 -7.632 1.00 39.94 194 SER A N 1
ATOM 1590 C CA . SER A 1 194 ? 32.132 -27.583 -8.153 1.00 39.94 194 SER A CA 1
ATOM 1591 C C . SER A 1 194 ? 31.175 -28.390 -7.263 1.00 39.94 194 SER A C 1
ATOM 1593 O O . SER A 1 194 ? 31.170 -28.279 -6.038 1.00 39.94 194 SER A O 1
ATOM 1595 N N . LEU A 1 195 ? 30.380 -29.246 -7.906 1.00 46.94 195 LEU A N 1
ATOM 1596 C CA . LEU A 1 195 ? 30.056 -30.562 -7.364 1.00 46.94 195 LEU A CA 1
ATOM 1597 C C . LEU A 1 195 ? 31.221 -31.472 -7.764 1.00 46.94 195 LEU A C 1
ATOM 1599 O O . LEU A 1 195 ? 31.168 -32.082 -8.828 1.00 46.94 195 LEU A O 1
ATOM 1603 N N . ASP A 1 196 ? 32.270 -31.474 -6.946 1.00 44.44 196 ASP A N 1
ATOM 1604 C CA . ASP A 1 196 ? 33.185 -32.612 -6.809 1.00 44.44 196 ASP A CA 1
ATOM 1605 C C . ASP A 1 196 ? 33.025 -33.167 -5.389 1.00 44.44 196 ASP A C 1
ATOM 1607 O O . ASP A 1 196 ? 33.012 -32.344 -4.440 1.00 44.44 196 ASP A O 1
#

Organism: Trichonephila clavata (NCBI:txid2740835)

Radius of gyration: 21.1 Å; chains: 1; bounding box: 54×55×72 Å

pLDDT: mean 76.73, std 20.4, range [34.31, 97.69]